Protein AF-A0A7C8IEH4-F1 (afdb_monomer)

InterPro domains:
  IPR003607 HD/PDEase domain [cd00077] (51-123)
  IPR006674 HD domain [PF01966] (52-149)

Foldseek 3Di:
DDDDDDDDDDDDDPPPPPDDADWDDDLNFIAGDDQLLVVLLVVLVVFDDLLVQLLLLQLLRQLRLLVVQADPPLFPDDDPRVLLSLLSRQLQSLLTPDVVQHDLAADSLQSSLVVSLVSCVVRNDPPPCDPVSSVSSSQLSSCLQVQVVQLPDHPSNNSSNLSNVCLVPNLVVSCVSNHVNRRRRDRVSSVSSCVSSPCVCVVVVVLVSLQVCCVRRVLNQAPGPSLVSCVVPPPPRDCVCPHPCNVCVVDPDD

Mean predicted aligned error: 5.8 Å

Solvent-accessible surface area (backbone atoms only — not comparable to full-atom values): 14244 Å² total; per-residue (Å²): 143,79,86,79,79,81,81,81,78,80,76,74,83,78,82,79,76,86,65,86,71,52,67,47,75,56,65,89,36,74,40,79,54,46,72,46,52,54,53,47,52,53,52,33,60,74,44,35,54,72,70,57,40,29,47,24,51,36,14,30,50,40,28,43,39,14,60,76,55,47,60,88,81,72,50,101,57,87,70,59,62,65,54,31,44,50,24,24,50,34,28,65,42,29,70,28,85,47,71,92,52,44,58,80,80,52,38,43,34,49,24,5,13,52,50,45,39,52,46,43,72,74,61,36,60,87,89,74,61,52,69,72,56,38,49,48,31,24,48,14,17,49,32,29,88,40,48,94,59,20,72,78,51,59,61,42,22,29,39,34,22,44,8,45,49,27,50,76,64,34,54,83,63,33,23,84,76,67,36,74,85,65,54,44,44,50,71,66,54,52,52,41,33,41,65,73,38,66,59,85,62,46,74,59,51,56,51,52,51,38,40,50,45,34,71,75,30,42,86,48,24,58,92,46,79,44,33,62,41,16,60,71,73,38,89,90,48,69,59,82,84,58,36,70,64,54,52,42,76,74,65,65,76,135

Secondary structure (DSSP, 8-state):
--PPPPP------------PPPEEEETTEEEE--HHHHHHHHHHHHHS-HHHHHHHHHHHHHHHHHHHHSPTT-SSS---HHHHHHHHHHGGGGG-S-GGG--SSS-HHHHHHHHHHHHHHHHSPTTS--HHHHHHHHHHHHTTT-HHHHTTS-HHHHHHHHHHHHHHH-HHHHHHHH-TTT----HHHHHHHHHHS--TTHHHHHHHHHHHHHHH-GGGTTTSTHHHHHHHHSTT---TTTSHHHHHHHH---

pLDDT: mean 92.75, std 14.45, range [39.0, 98.94]

Sequence (254 aa):
MKLLTPLILSALPTLALSTTLPTRILAGITVPDTPTITRALAFASANMDTHTYNHVLRSWLVGQATISHLPPNSTTGPIDLEAFAISAILHDLGWSPNPALISPDKRFEVDGANVAREFLRREGDEGAWPEARLQLVWDAIALHTSRDIALYKQPEVWLTSLGILAELVGPSVAVPLFGPDRVAVTQEEWDEISRVYPRTGLRQFFRDVMIGICTSKPATTYNNFMADYGERYVEGFSEEGKRTIDFLEKNMKE

Structure (mmCIF, N/CA/C/O backbone):
data_AF-A0A7C8IEH4-F1
#
_entry.id   AF-A0A7C8IEH4-F1
#
loop_
_atom_site.group_PDB
_atom_site.id
_atom_site.type_symbol
_atom_site.label_atom_id
_atom_site.label_alt_id
_atom_site.label_comp_id
_atom_site.label_asym_id
_atom_site.label_entity_id
_atom_site.label_seq_id
_atom_site.pdbx_PDB_ins_code
_atom_site.Cartn_x
_atom_site.Cartn_y
_atom_site.Cartn_z
_atom_site.occupancy
_atom_site.B_iso_or_equiv
_atom_site.auth_seq_id
_atom_site.auth_comp_id
_atom_site.auth_asym_id
_atom_site.auth_atom_id
_atom_site.pdbx_PDB_model_num
ATOM 1 N N . MET A 1 1 ? 6.967 54.781 9.683 1.00 45.31 1 MET A N 1
ATOM 2 C CA . MET A 1 1 ? 5.757 54.264 10.354 1.00 45.31 1 MET A CA 1
ATOM 3 C C . MET A 1 1 ? 4.734 53.868 9.291 1.00 45.31 1 MET A C 1
ATOM 5 O O . MET A 1 1 ? 4.020 54.721 8.788 1.00 45.31 1 MET A O 1
ATOM 9 N N . LYS A 1 2 ? 4.735 52.597 8.877 1.00 39.00 2 LYS A N 1
ATOM 10 C CA . LYS A 1 2 ? 3.651 51.949 8.123 1.00 39.00 2 LYS A CA 1
ATOM 11 C C . LYS A 1 2 ? 3.552 50.535 8.690 1.00 39.00 2 LYS A C 1
ATOM 13 O O . LYS A 1 2 ? 4.444 49.727 8.466 1.00 39.00 2 LYS A O 1
ATOM 18 N N . LEU A 1 3 ? 2.550 50.315 9.536 1.00 39.62 3 LEU A N 1
ATOM 19 C CA . LEU A 1 3 ? 2.235 49.010 10.105 1.00 39.62 3 LEU A CA 1
ATOM 20 C C . LEU A 1 3 ? 1.605 48.152 9.002 1.00 39.62 3 LEU A C 1
ATOM 22 O O . LEU A 1 3 ? 0.623 48.566 8.391 1.00 39.62 3 LEU A O 1
ATOM 26 N N . LEU A 1 4 ? 2.196 46.989 8.735 1.00 42.62 4 LEU A N 1
ATOM 27 C CA . LEU A 1 4 ? 1.588 45.925 7.941 1.00 42.62 4 LEU A CA 1
ATOM 28 C C . LEU A 1 4 ? 0.603 45.174 8.841 1.00 42.62 4 LEU A C 1
ATOM 30 O O . LEU A 1 4 ? 0.989 44.607 9.861 1.00 42.62 4 LEU A O 1
ATOM 34 N N . THR A 1 5 ? -0.671 45.211 8.475 1.00 42.16 5 THR A N 1
ATOM 35 C CA . THR A 1 5 ? -1.750 44.428 9.082 1.00 42.16 5 THR A CA 1
ATOM 36 C C . THR A 1 5 ? -1.539 42.944 8.755 1.00 42.16 5 THR A C 1
ATOM 38 O O . THR A 1 5 ? -1.319 42.630 7.583 1.00 42.16 5 THR A O 1
ATOM 41 N N . PRO A 1 6 ? -1.603 42.011 9.722 1.00 42.81 6 PRO A N 1
ATOM 42 C CA . PRO A 1 6 ? -1.495 40.595 9.406 1.00 42.81 6 PRO A CA 1
ATOM 43 C C . PRO A 1 6 ? -2.798 40.110 8.759 1.00 42.81 6 PRO A C 1
ATOM 45 O O . PRO A 1 6 ? -3.896 40.410 9.232 1.00 42.81 6 PRO A O 1
ATOM 48 N N . LEU A 1 7 ? -2.662 39.365 7.661 1.00 42.81 7 LEU A N 1
ATOM 49 C CA . LEU A 1 7 ? -3.749 38.610 7.044 1.00 42.81 7 LEU A CA 1
ATOM 50 C C . LEU A 1 7 ? -4.276 37.594 8.069 1.00 42.81 7 LEU A C 1
ATOM 52 O O . LEU A 1 7 ? -3.525 36.746 8.549 1.00 42.81 7 LEU A O 1
ATOM 56 N N . ILE A 1 8 ? -5.565 37.670 8.392 1.00 43.03 8 ILE A N 1
ATOM 57 C CA . ILE A 1 8 ? -6.255 36.629 9.155 1.00 43.03 8 ILE A CA 1
ATOM 58 C C . ILE A 1 8 ? -6.405 35.427 8.220 1.00 43.03 8 ILE A C 1
ATOM 60 O O . ILE A 1 8 ? -7.183 35.464 7.268 1.00 43.03 8 ILE A O 1
ATOM 64 N N . LEU A 1 9 ? -5.631 34.373 8.474 1.00 43.06 9 LEU A N 1
ATOM 65 C CA . LEU A 1 9 ? -5.815 33.075 7.839 1.00 43.06 9 LEU A CA 1
ATOM 66 C C . LEU A 1 9 ? -7.126 32.487 8.381 1.00 43.06 9 LEU A C 1
ATOM 68 O O . LEU A 1 9 ? -7.210 32.120 9.553 1.00 43.06 9 LEU A O 1
ATOM 72 N N . SER A 1 10 ? -8.176 32.455 7.560 1.00 41.09 10 SER A N 1
ATOM 73 C CA . SER A 1 10 ? -9.433 31.798 7.917 1.00 41.09 10 SER A CA 1
ATOM 74 C C . SER A 1 10 ? -9.177 30.298 8.064 1.00 41.09 10 SER A C 1
ATOM 76 O O . SER A 1 10 ? -8.908 29.613 7.076 1.00 41.09 10 SER A O 1
ATOM 78 N N . ALA A 1 11 ? -9.241 29.792 9.294 1.00 45.22 11 ALA A N 1
ATOM 79 C CA . ALA A 1 11 ? -9.244 28.362 9.560 1.00 45.22 11 ALA A CA 1
ATOM 80 C C . ALA A 1 11 ? -10.463 27.726 8.870 1.00 45.22 11 ALA A C 1
ATOM 82 O O . ALA A 1 11 ? -11.600 28.149 9.087 1.00 45.22 11 ALA A O 1
ATOM 83 N N . LEU A 1 12 ? -10.217 26.730 8.016 1.00 42.44 12 LEU A N 1
ATOM 84 C CA . LEU A 1 12 ? -11.267 25.858 7.495 1.00 42.44 12 LEU A CA 1
ATOM 85 C C . LEU A 1 12 ? -11.920 25.118 8.674 1.00 42.44 12 LEU A C 1
ATOM 87 O O . LEU A 1 12 ? -11.205 24.704 9.590 1.00 42.44 12 LEU A O 1
ATOM 91 N N . PRO A 1 13 ? -13.250 24.936 8.683 1.00 40.44 13 PRO A N 1
ATOM 92 C CA . PRO A 1 13 ? -13.904 24.189 9.741 1.00 40.44 13 PRO A CA 1
ATOM 93 C C . PRO A 1 13 ? -13.502 22.716 9.636 1.00 40.44 13 PRO A C 1
ATOM 95 O O . PRO A 1 13 ? -13.884 22.013 8.702 1.00 40.44 13 PRO A O 1
ATOM 98 N N . THR A 1 14 ? -12.733 22.245 10.614 1.00 44.62 14 THR A N 1
ATOM 99 C CA . THR A 1 14 ? -12.535 20.821 10.874 1.00 44.62 14 THR A CA 1
ATOM 100 C C . THR A 1 14 ? -13.897 20.244 11.253 1.00 44.62 14 THR A C 1
ATOM 102 O O . THR A 1 14 ? -14.368 20.449 12.373 1.00 44.62 14 THR A O 1
ATOM 105 N N . LEU A 1 15 ? -14.572 19.560 10.325 1.00 41.69 15 LEU A N 1
ATOM 106 C CA . LEU A 1 15 ? -15.733 18.745 10.675 1.00 41.69 15 LEU A CA 1
ATOM 107 C C . LEU A 1 15 ? -15.230 17.554 11.499 1.00 41.69 15 LEU A C 1
ATOM 109 O O . LEU A 1 15 ? -14.892 16.499 10.972 1.00 41.69 15 LEU A O 1
ATOM 113 N N . ALA A 1 16 ? -15.156 17.736 12.813 1.00 43.47 16 ALA A N 1
ATOM 114 C CA . ALA A 1 16 ? -15.045 16.637 13.753 1.00 43.47 16 ALA A CA 1
ATOM 115 C C . ALA A 1 16 ? -16.418 15.956 13.855 1.00 43.47 16 ALA A C 1
ATOM 117 O O . ALA A 1 16 ? -17.196 16.227 14.767 1.00 43.47 16 ALA A O 1
ATOM 118 N N . LEU A 1 17 ? -16.735 15.073 12.908 1.00 42.34 17 LEU A N 1
ATOM 119 C CA . LEU A 1 17 ? -17.774 14.069 13.124 1.00 42.34 17 LEU A CA 1
ATOM 120 C C . LEU A 1 17 ? -17.145 12.930 13.927 1.00 42.34 17 LEU A C 1
ATOM 122 O O . LEU A 1 17 ? -16.671 11.937 13.388 1.00 42.34 17 LEU A O 1
ATOM 126 N N . SER A 1 18 ? -17.116 13.115 15.248 1.00 43.62 18 SER A N 1
ATOM 127 C CA . SER A 1 18 ? -16.878 12.031 16.199 1.00 43.62 18 SER A CA 1
ATOM 128 C C . SER A 1 18 ? -18.129 11.153 16.251 1.00 43.62 18 SER A C 1
ATOM 130 O O . SER A 1 18 ? -18.958 11.256 17.153 1.00 43.62 18 SER A O 1
ATOM 132 N N . THR A 1 19 ? -18.304 10.323 15.228 1.00 55.53 19 THR A N 1
ATOM 133 C CA . THR A 1 19 ? -19.144 9.131 15.307 1.00 55.53 19 THR A CA 1
ATOM 134 C C . THR A 1 19 ? -18.197 7.953 15.433 1.00 55.53 19 THR A C 1
ATOM 136 O O . THR A 1 19 ? -17.439 7.668 14.507 1.00 55.53 19 THR A O 1
ATOM 139 N N . THR A 1 20 ? -18.197 7.290 16.587 1.00 80.81 20 THR A N 1
ATOM 140 C CA . THR A 1 20 ? -17.474 6.028 16.762 1.00 80.81 20 THR A CA 1
ATOM 141 C C . THR A 1 20 ? -17.966 5.043 15.707 1.00 80.81 20 THR A C 1
ATOM 143 O O . THR A 1 20 ? -19.152 4.706 15.697 1.00 80.81 20 THR A O 1
ATOM 146 N N . LEU A 1 21 ? -17.080 4.626 14.800 1.00 90.19 21 LEU A N 1
ATOM 147 C CA . LEU A 1 21 ? -17.418 3.644 13.775 1.00 90.19 21 LEU A CA 1
ATOM 148 C C . LEU A 1 21 ? -17.821 2.319 14.447 1.00 90.19 21 LEU A C 1
ATOM 150 O O . LEU A 1 21 ? -17.237 1.971 15.479 1.00 90.19 21 LEU A O 1
ATOM 154 N N . PRO A 1 22 ? -18.786 1.568 13.887 1.00 95.50 22 PRO A N 1
ATOM 155 C CA . PRO A 1 22 ? -18.997 0.180 14.289 1.00 95.50 22 PRO A CA 1
ATOM 156 C C . PRO A 1 22 ? -17.690 -0.604 14.142 1.00 95.50 22 PRO A C 1
ATOM 158 O O . PRO A 1 22 ? -16.867 -0.291 13.279 1.00 95.50 22 PRO A O 1
ATOM 161 N N . THR A 1 23 ? -17.490 -1.615 14.984 1.00 97.50 23 THR A N 1
ATOM 162 C CA . THR A 1 23 ? -16.274 -2.431 14.977 1.00 97.50 23 THR A CA 1
ATOM 163 C C . THR A 1 23 ? -16.586 -3.918 15.020 1.00 97.50 23 THR A C 1
ATOM 165 O O . THR A 1 23 ? -17.652 -4.346 15.463 1.00 97.50 23 THR A O 1
ATOM 168 N N . ARG A 1 24 ? -15.609 -4.715 14.587 1.00 97.62 24 ARG A N 1
ATOM 169 C CA . ARG A 1 24 ? -15.587 -6.175 14.729 1.00 97.62 24 ARG A CA 1
ATOM 170 C C . ARG A 1 24 ? -14.177 -6.654 15.051 1.00 97.62 24 ARG A C 1
ATOM 172 O O . ARG A 1 24 ? -13.225 -5.884 14.958 1.00 97.62 24 ARG A O 1
ATOM 179 N N . ILE A 1 25 ? -14.032 -7.935 15.381 1.00 98.19 25 ILE A N 1
ATOM 180 C CA . ILE A 1 25 ? -12.727 -8.553 15.643 1.00 98.19 25 ILE A CA 1
ATOM 181 C C . ILE A 1 25 ? -12.323 -9.435 14.459 1.00 98.19 25 ILE A C 1
ATOM 183 O O . ILE A 1 25 ? -13.076 -10.328 14.071 1.00 98.19 25 ILE A O 1
ATOM 187 N N . LEU A 1 26 ? -11.124 -9.216 13.916 1.00 97.81 26 LEU A N 1
ATOM 188 C CA . LEU A 1 26 ? -10.487 -10.057 12.899 1.00 97.81 26 LEU A CA 1
ATOM 189 C C . LEU A 1 26 ? -9.078 -10.432 13.362 1.00 97.81 26 LEU A C 1
ATOM 191 O O . LEU A 1 26 ? -8.286 -9.549 13.669 1.00 97.81 26 LEU A O 1
ATOM 195 N N . ALA A 1 27 ? -8.764 -11.731 13.408 1.00 97.25 27 ALA A N 1
ATOM 196 C CA . ALA A 1 27 ? -7.464 -12.238 13.876 1.00 97.25 27 ALA 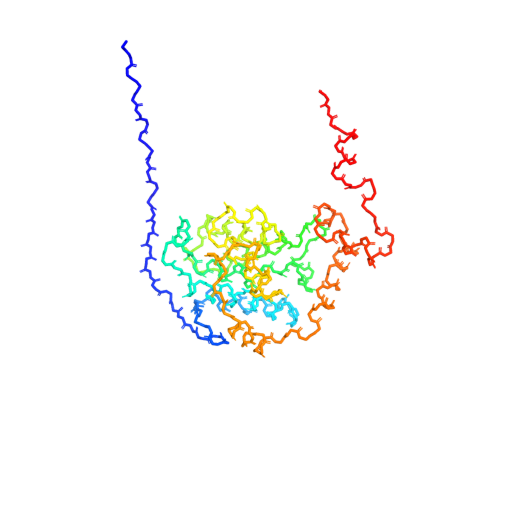A CA 1
ATOM 197 C C . ALA A 1 27 ? -7.003 -11.617 15.216 1.00 97.25 27 ALA A C 1
ATOM 199 O O . ALA A 1 27 ? -5.850 -11.236 15.374 1.00 97.25 27 ALA A O 1
ATOM 200 N N . GLY A 1 28 ? -7.936 -11.444 16.160 1.00 97.12 28 GLY A N 1
ATOM 201 C CA . GLY A 1 28 ? -7.665 -10.828 17.465 1.00 97.12 28 GLY A CA 1
ATOM 202 C C . GLY A 1 28 ? -7.610 -9.294 17.474 1.00 97.12 28 GLY A C 1
ATOM 203 O O . GLY A 1 28 ? -7.607 -8.710 18.552 1.00 97.12 28 GLY A O 1
ATOM 204 N N . ILE A 1 29 ? -7.647 -8.630 16.316 1.00 98.44 29 ILE A N 1
ATOM 205 C CA . ILE A 1 29 ? -7.573 -7.168 16.199 1.00 98.44 29 ILE A CA 1
ATOM 206 C C . ILE A 1 29 ? -8.974 -6.568 16.083 1.00 98.44 29 ILE A C 1
ATOM 208 O O . ILE A 1 29 ? -9.790 -7.027 15.281 1.00 98.44 29 ILE A O 1
ATOM 212 N N . THR A 1 30 ? -9.258 -5.519 16.860 1.00 98.00 30 THR A N 1
ATOM 213 C CA . THR A 1 30 ? -10.493 -4.732 16.709 1.00 98.00 30 THR A CA 1
ATOM 214 C C . THR A 1 30 ? -10.344 -3.780 15.526 1.00 98.00 30 THR A C 1
ATOM 216 O O . THR A 1 30 ? -9.464 -2.923 15.526 1.00 98.00 30 THR A O 1
ATOM 219 N N . VAL A 1 31 ? -11.209 -3.919 14.525 1.00 98.06 31 VAL A N 1
ATOM 220 C CA . VAL A 1 31 ? -11.164 -3.153 13.273 1.00 98.06 31 VAL A CA 1
ATOM 221 C C . VAL A 1 31 ? -12.491 -2.424 13.022 1.00 98.06 31 VAL A C 1
ATOM 223 O O . VAL A 1 31 ? -13.529 -2.908 13.483 1.00 98.06 31 VAL A O 1
ATOM 226 N N . PRO A 1 32 ? -12.505 -1.305 12.271 1.00 97.38 32 PRO A N 1
ATOM 227 C CA . PRO A 1 32 ? -13.749 -0.688 11.815 1.00 97.38 32 PRO A CA 1
ATOM 228 C C . PRO A 1 32 ? -14.555 -1.630 10.903 1.00 97.38 32 PRO A C 1
ATOM 230 O O . PRO A 1 32 ? -13.988 -2.339 10.070 1.00 97.38 32 PRO A O 1
ATOM 233 N N . ASP A 1 33 ? -15.878 -1.623 11.052 1.00 97.06 33 ASP A N 1
ATOM 234 C CA . ASP A 1 33 ? -16.827 -2.513 10.367 1.00 97.06 33 ASP A CA 1
ATOM 235 C C . ASP A 1 33 ? -17.938 -1.721 9.672 1.00 97.06 33 ASP A C 1
ATOM 237 O O . ASP A 1 33 ? -19.124 -1.822 9.990 1.00 97.06 33 ASP A O 1
ATOM 241 N N . THR A 1 34 ? -17.545 -0.854 8.743 1.00 97.25 34 THR A N 1
ATOM 242 C CA . THR A 1 34 ? -18.500 -0.054 7.974 1.00 97.25 34 THR A CA 1
ATOM 243 C C . THR A 1 34 ? -19.021 -0.825 6.754 1.00 97.25 34 THR A C 1
ATOM 245 O O . THR A 1 34 ? -18.360 -1.750 6.255 1.00 97.25 34 THR A O 1
ATOM 248 N N . PRO A 1 35 ? -20.187 -0.438 6.201 1.00 97.56 35 PRO A N 1
ATOM 249 C CA . PRO A 1 35 ? -20.667 -0.989 4.936 1.00 97.56 35 PRO A CA 1
ATOM 250 C C . PRO A 1 35 ? -19.656 -0.822 3.791 1.00 97.56 35 PRO A C 1
ATOM 252 O O . PRO A 1 35 ? -19.459 -1.759 3.015 1.00 97.56 35 PRO A O 1
ATOM 255 N N . THR A 1 36 ? -18.970 0.326 3.714 1.00 98.31 36 THR A N 1
ATOM 256 C CA . THR A 1 36 ? -17.937 0.577 2.696 1.00 98.31 36 THR A CA 1
ATOM 257 C C . THR A 1 36 ? -16.749 -0.389 2.841 1.00 98.31 36 THR A C 1
ATOM 259 O O . THR A 1 36 ? -16.319 -0.969 1.843 1.00 98.31 36 THR A O 1
ATOM 262 N N . ILE A 1 37 ? -16.269 -0.662 4.064 1.00 98.62 37 ILE A N 1
ATOM 263 C CA . ILE A 1 37 ? -15.207 -1.662 4.312 1.00 98.62 37 ILE A CA 1
ATOM 264 C C . ILE A 1 37 ? -15.664 -3.068 3.917 1.00 98.62 37 ILE A C 1
ATOM 266 O O . ILE A 1 37 ? -14.913 -3.815 3.288 1.00 98.62 37 ILE A O 1
ATOM 270 N N . THR A 1 38 ? -16.909 -3.431 4.230 1.00 98.38 38 THR A N 1
ATOM 271 C CA . THR A 1 38 ? -17.472 -4.729 3.831 1.00 98.38 38 THR A CA 1
ATOM 272 C C . THR A 1 38 ? -17.488 -4.889 2.308 1.00 98.38 38 THR A C 1
ATOM 274 O O . THR A 1 38 ? -17.062 -5.927 1.795 1.00 98.38 38 THR A O 1
ATOM 277 N N . ARG A 1 39 ? -17.909 -3.853 1.569 1.00 98.69 39 ARG A N 1
ATOM 278 C CA . ARG A 1 39 ? -17.870 -3.855 0.098 1.00 98.69 39 ARG A CA 1
ATOM 279 C C . ARG A 1 39 ? -16.439 -3.912 -0.440 1.00 98.69 39 ARG A C 1
ATOM 281 O O . ARG A 1 39 ? -16.198 -4.628 -1.407 1.00 98.69 39 ARG A O 1
ATOM 288 N N . ALA A 1 40 ? -15.487 -3.229 0.196 1.00 98.81 40 ALA A N 1
ATOM 289 C CA . ALA A 1 40 ? -14.085 -3.245 -0.219 1.00 98.81 40 ALA A CA 1
ATOM 290 C C . ALA A 1 40 ? -13.446 -4.628 -0.057 1.00 98.81 40 ALA A C 1
ATOM 292 O O . ALA A 1 40 ? -12.750 -5.087 -0.957 1.00 98.81 40 ALA A O 1
ATOM 293 N N . LEU A 1 41 ? -13.734 -5.334 1.039 1.00 98.81 41 LEU A N 1
ATOM 294 C CA . LEU A 1 41 ? -13.266 -6.709 1.241 1.00 98.81 41 LEU A CA 1
ATOM 295 C C . LEU A 1 41 ? -13.847 -7.672 0.206 1.00 98.81 41 LEU A C 1
ATOM 297 O O . LEU A 1 41 ? -13.116 -8.493 -0.344 1.00 98.81 41 LEU A O 1
ATOM 301 N N . ALA A 1 42 ? -15.141 -7.546 -0.102 1.00 98.69 42 ALA A N 1
ATOM 302 C CA . ALA A 1 42 ? -15.767 -8.334 -1.159 1.00 98.69 42 ALA A CA 1
ATOM 303 C C . ALA A 1 42 ? -15.142 -8.029 -2.532 1.00 98.69 42 ALA A C 1
ATOM 305 O O . ALA A 1 42 ? -14.848 -8.946 -3.299 1.00 98.69 42 ALA A O 1
ATOM 306 N N . PHE A 1 43 ? -14.885 -6.751 -2.825 1.00 98.75 43 PHE A N 1
ATOM 307 C CA . PHE A 1 43 ? -14.253 -6.323 -4.069 1.00 98.75 43 PHE A CA 1
ATOM 308 C C . PHE A 1 43 ? -12.811 -6.833 -4.196 1.00 98.75 43 PHE A C 1
ATOM 310 O O . PHE A 1 43 ? -12.450 -7.362 -5.248 1.00 98.75 43 PHE A O 1
ATOM 317 N N . ALA A 1 44 ? -12.016 -6.742 -3.127 1.00 98.62 44 ALA A N 1
ATOM 318 C CA . ALA A 1 44 ? -10.663 -7.286 -3.064 1.00 98.62 44 ALA A CA 1
ATOM 319 C C . ALA A 1 44 ? -10.674 -8.807 -3.269 1.00 98.62 44 ALA A C 1
ATOM 321 O O . ALA A 1 44 ? -9.999 -9.306 -4.163 1.00 98.62 44 ALA A O 1
ATOM 322 N N . SER A 1 45 ? -11.517 -9.540 -2.534 1.00 98.25 45 SER A N 1
ATOM 323 C CA . SER A 1 45 ? -11.630 -10.999 -2.667 1.00 98.25 45 SER A CA 1
ATOM 324 C C . SER A 1 45 ? -12.053 -11.448 -4.069 1.00 98.25 45 SER A C 1
ATOM 326 O O . SER A 1 45 ? -11.699 -12.551 -4.475 1.00 98.25 45 SER A O 1
ATOM 328 N N . ALA A 1 46 ? -12.824 -10.638 -4.797 1.00 98.38 46 ALA A N 1
ATOM 329 C CA . ALA A 1 46 ? -13.264 -10.957 -6.154 1.00 98.38 46 ALA A CA 1
ATOM 330 C C . ALA A 1 46 ? -12.208 -10.650 -7.230 1.00 98.38 46 ALA A C 1
ATOM 332 O O . ALA A 1 46 ? -12.298 -11.180 -8.336 1.00 98.38 46 ALA A O 1
ATOM 333 N N . ASN A 1 47 ? -11.232 -9.785 -6.933 1.00 98.50 47 ASN A N 1
ATOM 334 C CA . ASN A 1 47 ? -10.267 -9.274 -7.911 1.00 98.50 47 ASN A CA 1
ATOM 335 C C . ASN A 1 47 ? -8.806 -9.562 -7.546 1.00 98.50 47 ASN A C 1
ATOM 337 O O . ASN A 1 47 ? -7.911 -9.088 -8.239 1.00 98.50 47 ASN A O 1
ATOM 341 N N . MET A 1 48 ? -8.542 -10.320 -6.489 1.00 98.12 48 MET A N 1
ATOM 342 C CA . MET A 1 48 ? -7.201 -10.699 -6.052 1.00 98.12 48 MET A CA 1
ATOM 343 C C . MET A 1 48 ? -7.098 -12.218 -5.957 1.00 98.12 48 MET A C 1
ATOM 345 O O . MET A 1 48 ? -8.061 -12.897 -5.599 1.00 98.12 48 MET A O 1
ATOM 349 N N . ASP A 1 49 ? -5.919 -12.761 -6.248 1.00 97.38 49 ASP A N 1
ATOM 350 C CA . ASP A 1 49 ? -5.600 -14.129 -5.856 1.00 97.38 49 ASP A CA 1
ATOM 351 C C . 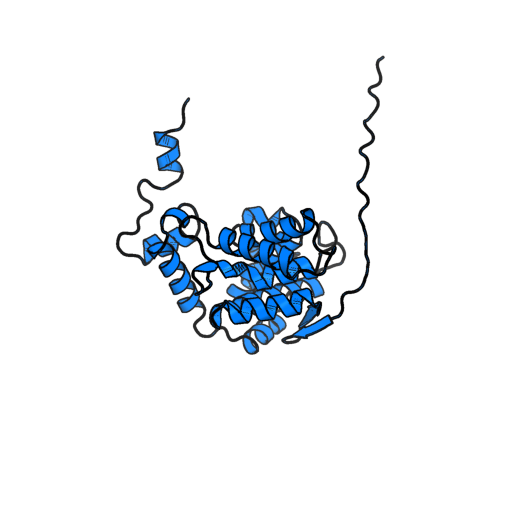ASP A 1 49 ? -5.474 -14.242 -4.322 1.00 97.38 49 ASP A C 1
ATOM 353 O O . ASP A 1 49 ? -5.413 -13.248 -3.593 1.00 97.38 49 ASP A O 1
ATOM 357 N N . THR A 1 50 ? -5.423 -15.473 -3.811 1.00 97.62 50 THR A N 1
ATOM 358 C CA . THR A 1 50 ? -5.366 -15.732 -2.367 1.00 97.62 50 THR A CA 1
ATOM 359 C C . THR A 1 50 ? -4.124 -15.150 -1.688 1.00 97.62 50 THR A C 1
ATOM 361 O O . THR A 1 50 ? -4.222 -14.711 -0.541 1.00 97.62 50 THR A O 1
ATOM 364 N N . HIS A 1 51 ? -2.961 -15.128 -2.348 1.00 98.12 51 HIS A N 1
ATOM 365 C CA . HIS A 1 51 ? -1.742 -14.568 -1.764 1.00 98.12 51 HIS A CA 1
ATOM 366 C C . HIS A 1 51 ? -1.842 -13.051 -1.648 1.00 98.12 51 HIS A C 1
ATOM 368 O O . HIS A 1 51 ? -1.554 -12.528 -0.569 1.00 98.12 51 HIS A O 1
ATOM 374 N N . THR A 1 52 ? -2.315 -12.369 -2.695 1.00 98.50 52 THR A N 1
ATOM 375 C CA . THR A 1 52 ? -2.571 -10.920 -2.664 1.00 98.50 52 THR A CA 1
ATOM 376 C C . THR A 1 52 ? -3.647 -10.569 -1.637 1.00 98.50 52 THR A C 1
ATOM 378 O O . THR A 1 52 ? -3.449 -9.674 -0.820 1.00 98.50 52 THR A O 1
ATOM 381 N N . TYR A 1 53 ? -4.758 -11.311 -1.592 1.00 98.69 53 TYR A N 1
ATOM 382 C CA . TYR A 1 53 ? -5.819 -11.055 -0.616 1.00 98.69 53 TYR A CA 1
ATOM 383 C C . TYR A 1 53 ? -5.325 -11.238 0.828 1.00 98.69 53 TYR A C 1
ATOM 385 O O . TYR A 1 53 ? -5.523 -10.372 1.676 1.00 98.69 53 TYR A O 1
ATOM 393 N N . ASN A 1 54 ? -4.605 -12.325 1.121 1.00 98.75 54 ASN A N 1
ATOM 394 C CA . ASN A 1 54 ? -4.014 -12.507 2.448 1.00 98.75 54 ASN A CA 1
ATOM 395 C C . ASN A 1 54 ? -3.024 -11.383 2.777 1.00 98.75 54 ASN A C 1
ATOM 397 O O . ASN A 1 54 ? -2.998 -10.915 3.910 1.00 98.75 54 ASN A O 1
ATOM 401 N N . HIS A 1 55 ? -2.220 -10.948 1.805 1.00 98.69 55 HIS A N 1
ATOM 402 C CA . HIS A 1 55 ? -1.286 -9.833 1.950 1.00 98.69 55 HIS A CA 1
ATOM 403 C C . HIS A 1 55 ? -1.984 -8.534 2.359 1.00 98.69 55 HIS A C 1
ATOM 405 O O . HIS A 1 55 ? -1.678 -8.007 3.427 1.00 98.69 55 HIS A O 1
ATOM 411 N N . VAL A 1 56 ? -2.987 -8.074 1.607 1.00 98.81 56 VAL A N 1
ATOM 412 C CA . VAL A 1 56 ? -3.687 -6.818 1.931 1.00 98.81 56 VAL A CA 1
ATOM 413 C C . VAL A 1 56 ? -4.426 -6.879 3.275 1.00 98.81 56 VAL A C 1
ATOM 415 O O . VAL A 1 56 ? -4.458 -5.889 4.010 1.00 98.81 56 VAL A O 1
ATOM 418 N N . LEU A 1 57 ? -4.952 -8.051 3.655 1.00 98.81 57 LEU A N 1
ATOM 419 C CA . LEU A 1 57 ? -5.579 -8.264 4.964 1.00 98.81 57 LEU A CA 1
ATOM 420 C C . LEU A 1 57 ? -4.557 -8.173 6.102 1.00 98.81 57 LEU A C 1
ATOM 422 O O . LEU A 1 57 ? -4.821 -7.501 7.099 1.00 98.81 57 LEU A O 1
ATOM 426 N N . ARG A 1 58 ? -3.375 -8.786 5.959 1.00 98.88 58 ARG A N 1
ATOM 427 C CA . ARG A 1 58 ? -2.304 -8.634 6.955 1.00 98.88 58 ARG A CA 1
ATOM 428 C C . ARG A 1 58 ? -1.826 -7.187 7.046 1.00 98.88 58 ARG A C 1
ATOM 430 O O . ARG A 1 58 ? -1.661 -6.703 8.161 1.00 98.88 58 ARG A O 1
ATOM 437 N N . SER A 1 59 ? -1.682 -6.484 5.921 1.00 98.88 59 SER A N 1
ATOM 438 C CA . SER A 1 59 ? -1.282 -5.069 5.888 1.00 98.88 59 SER A CA 1
ATOM 439 C C . SER A 1 59 ? -2.247 -4.188 6.678 1.00 98.88 59 SER A C 1
ATOM 441 O O . SER A 1 59 ? -1.824 -3.385 7.513 1.00 98.88 59 SER A O 1
ATOM 443 N N . TRP A 1 60 ? -3.554 -4.374 6.461 1.00 98.88 60 TRP A N 1
ATOM 444 C CA . TRP A 1 60 ? -4.586 -3.657 7.206 1.00 98.88 60 TRP A CA 1
ATOM 445 C C . TRP A 1 60 ? -4.544 -3.986 8.699 1.00 98.88 60 TRP A C 1
ATOM 447 O O . TRP A 1 60 ? -4.524 -3.074 9.523 1.00 98.88 60 TRP A O 1
ATOM 457 N N . LEU A 1 61 ? -4.490 -5.271 9.059 1.00 98.88 61 LEU A N 1
ATOM 458 C CA . LEU A 1 61 ? -4.541 -5.708 10.456 1.00 98.88 61 LEU A CA 1
ATOM 459 C C . LEU A 1 61 ? -3.301 -5.292 11.248 1.00 98.88 61 LEU A C 1
ATOM 461 O O . LEU A 1 61 ? -3.435 -4.853 12.385 1.00 98.88 61 LEU A O 1
ATOM 465 N N . VAL A 1 62 ? -2.112 -5.364 10.648 1.00 98.88 62 VAL A N 1
ATOM 466 C CA . VAL A 1 62 ? -0.859 -4.918 11.275 1.00 98.88 62 VAL A CA 1
ATOM 467 C C . VAL A 1 62 ? -0.870 -3.408 11.517 1.00 98.88 62 VAL A C 1
ATOM 469 O O . VAL A 1 62 ? -0.488 -2.945 12.596 1.00 98.88 62 VAL A O 1
ATOM 472 N N . GLY A 1 63 ? -1.345 -2.623 10.545 1.00 98.50 63 GLY A N 1
ATOM 473 C CA . GLY A 1 63 ? -1.497 -1.184 10.741 1.00 98.50 63 GLY A CA 1
ATOM 474 C C . GLY A 1 63 ? -2.593 -0.849 11.760 1.00 98.50 63 GLY A C 1
ATOM 475 O O . GLY A 1 63 ? -2.383 0.011 12.607 1.00 98.50 63 GLY A O 1
ATOM 476 N N . GLN A 1 64 ? -3.716 -1.571 11.773 1.00 98.38 64 GLN A N 1
ATOM 477 C CA . GLN A 1 64 ? -4.778 -1.363 12.761 1.00 98.38 64 GLN A CA 1
ATOM 478 C C . GLN A 1 64 ? -4.334 -1.725 14.186 1.00 98.38 64 GLN A C 1
ATOM 480 O O . GLN A 1 64 ? -4.627 -0.969 15.110 1.00 98.38 64 GLN A O 1
ATOM 485 N N . ALA A 1 65 ? -3.589 -2.820 14.362 1.00 98.50 65 ALA A N 1
ATOM 486 C CA . ALA A 1 65 ? -2.976 -3.187 15.639 1.00 98.50 65 ALA A CA 1
ATOM 487 C C . ALA A 1 65 ? -2.015 -2.092 16.120 1.00 98.50 65 ALA A C 1
ATOM 489 O O . ALA A 1 65 ? -2.080 -1.661 17.266 1.00 98.50 65 ALA A O 1
ATOM 490 N N . THR A 1 66 ? -1.194 -1.556 15.210 1.00 98.12 66 THR A N 1
ATOM 491 C CA . THR A 1 66 ? -0.340 -0.399 15.505 1.00 98.12 66 THR A CA 1
ATOM 492 C C . 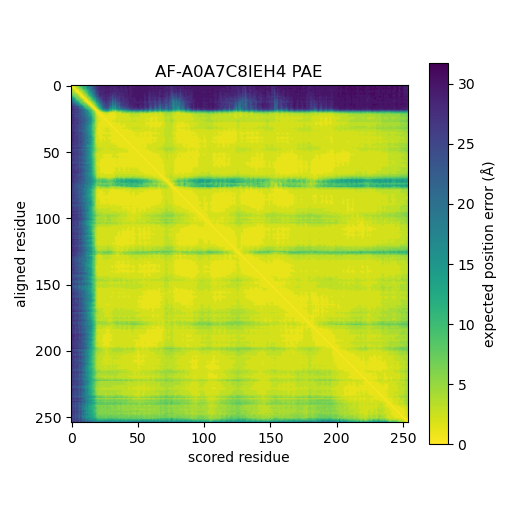THR A 1 66 ? -1.167 0.785 16.008 1.00 98.12 66 THR A C 1
ATOM 494 O O . THR A 1 66 ? -0.873 1.311 17.076 1.00 98.12 66 THR A O 1
ATOM 497 N N . ILE A 1 67 ? -2.237 1.169 15.305 1.00 96.88 67 ILE A N 1
ATOM 498 C CA . ILE A 1 67 ? -3.112 2.282 15.711 1.00 96.88 67 ILE A CA 1
ATOM 499 C C . ILE A 1 67 ? -3.683 2.077 17.121 1.00 96.88 67 ILE A C 1
ATOM 501 O O . ILE A 1 67 ? -3.743 3.032 17.891 1.00 96.88 67 ILE A O 1
ATOM 505 N N . SER A 1 68 ? -4.079 0.851 17.473 1.00 95.19 68 SER A N 1
ATOM 506 C CA . SER A 1 68 ? -4.641 0.525 18.790 1.00 95.19 68 SER A CA 1
ATOM 507 C C . SER A 1 68 ? -3.659 0.709 19.951 1.00 95.19 68 SER A C 1
ATOM 509 O O . SER A 1 68 ? -4.105 0.940 21.075 1.00 95.19 68 SER A O 1
ATOM 511 N N . HIS A 1 69 ? -2.353 0.648 19.683 1.00 95.06 69 HIS A N 1
ATOM 512 C 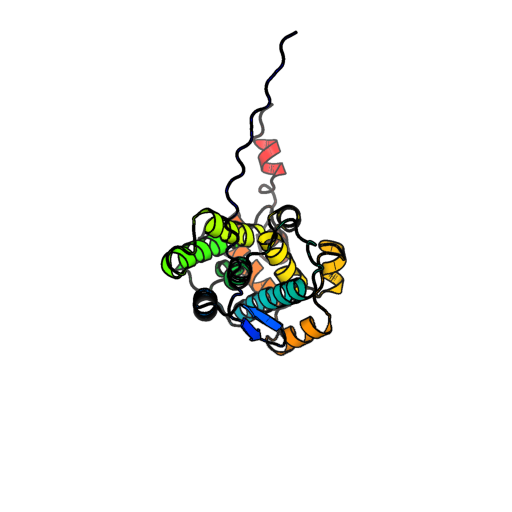CA . HIS A 1 69 ? -1.294 0.788 20.690 1.00 95.06 69 HIS A CA 1
ATOM 513 C C . HIS A 1 69 ? -0.563 2.130 20.631 1.00 95.06 69 HIS A C 1
ATOM 515 O O . HIS A 1 69 ? 0.240 2.434 21.515 1.00 95.06 69 HIS A O 1
ATOM 521 N N . LEU A 1 70 ? -0.823 2.947 19.607 1.00 92.12 70 LEU A N 1
ATOM 522 C CA . LEU A 1 70 ? -0.210 4.261 19.486 1.00 92.12 70 LEU A CA 1
ATOM 523 C C . LEU A 1 70 ? -0.615 5.165 20.664 1.00 92.12 70 LEU A C 1
ATOM 525 O O . LEU A 1 70 ? -1.799 5.252 21.006 1.00 92.12 70 LEU A O 1
ATOM 529 N N . PRO A 1 71 ? 0.333 5.914 21.256 1.00 87.06 71 PRO A N 1
ATOM 530 C CA . PRO A 1 71 ? -0.001 6.914 22.256 1.00 87.06 71 PRO A CA 1
ATOM 531 C C . PRO A 1 71 ? -0.984 7.955 21.696 1.00 87.06 71 PRO A C 1
ATOM 533 O O . PRO A 1 71 ? -0.897 8.308 20.510 1.00 87.06 71 PRO A O 1
ATOM 536 N N . PRO A 1 72 ? -1.878 8.517 22.533 1.00 81.19 72 PRO A N 1
ATOM 537 C CA . PRO A 1 72 ? -2.710 9.642 22.127 1.00 81.19 72 PRO A CA 1
ATOM 538 C C . PRO A 1 72 ? -1.852 10.786 21.570 1.00 81.19 72 PRO A C 1
ATOM 540 O O . PRO A 1 72 ? -0.827 11.134 22.156 1.00 81.19 72 PRO A O 1
ATOM 543 N N . ASN A 1 73 ? -2.284 11.396 20.464 1.00 81.00 73 ASN A N 1
ATOM 544 C CA . ASN A 1 73 ? -1.579 12.496 19.783 1.00 81.00 73 ASN A CA 1
ATOM 545 C C . ASN A 1 73 ? -0.174 12.147 19.242 1.00 81.00 73 ASN A C 1
ATOM 547 O O . ASN A 1 73 ? 0.623 13.049 18.992 1.00 81.00 73 ASN A O 1
ATOM 551 N N . SER A 1 74 ? 0.141 10.864 19.036 1.00 84.44 74 SER A N 1
ATOM 552 C CA . SER A 1 74 ? 1.374 10.427 18.348 1.00 84.44 74 SER A CA 1
ATOM 553 C C . SER A 1 74 ? 1.397 10.783 16.854 1.00 84.44 74 SER A C 1
ATOM 555 O O . SER A 1 74 ? 2.437 10.723 16.198 1.00 84.44 74 SER A O 1
ATOM 557 N N . THR A 1 75 ? 0.249 11.178 16.308 1.00 86.88 75 THR A N 1
ATOM 558 C CA . THR A 1 75 ? 0.054 11.565 14.914 1.00 86.88 75 THR A CA 1
ATOM 559 C C . THR A 1 75 ? -0.157 13.074 14.782 1.00 86.88 75 THR A C 1
ATOM 561 O O . THR A 1 75 ? -0.596 13.753 15.707 1.00 86.88 75 THR A O 1
ATOM 564 N N . THR A 1 76 ? 0.118 13.622 13.597 1.00 81.44 76 THR A N 1
ATOM 565 C CA . THR A 1 76 ? -0.064 15.056 13.285 1.00 81.44 76 THR A CA 1
ATOM 566 C C . THR A 1 76 ? -1.532 15.505 13.239 1.00 81.44 76 THR A C 1
ATOM 568 O O . THR A 1 76 ? -1.807 16.696 13.100 1.00 81.44 76 THR A O 1
ATOM 571 N N . GLY A 1 77 ? -2.475 14.569 13.357 1.00 86.81 77 GLY A N 1
ATOM 572 C CA . GLY A 1 77 ? -3.919 14.782 13.362 1.00 86.81 77 GLY A CA 1
ATOM 573 C C . GLY A 1 77 ? -4.670 13.468 13.615 1.00 86.81 77 GLY A C 1
ATOM 574 O O . GLY A 1 77 ? -4.029 12.416 13.698 1.00 86.81 77 GLY A O 1
ATOM 575 N N . PRO A 1 78 ? -6.008 13.501 13.753 1.00 90.50 78 PRO A N 1
ATOM 576 C CA . PRO A 1 78 ? -6.805 12.285 13.890 1.00 90.50 78 PRO A CA 1
ATOM 577 C C . PRO A 1 78 ? -6.630 11.385 12.662 1.00 90.50 78 PRO A C 1
ATOM 579 O O . PRO A 1 78 ? -6.448 11.885 11.555 1.00 90.50 78 PRO A O 1
ATOM 582 N N . ILE A 1 79 ? -6.703 10.073 12.877 1.00 95.25 79 ILE A N 1
ATOM 583 C CA . ILE A 1 79 ? -6.644 9.079 11.803 1.00 95.25 79 ILE A CA 1
ATOM 584 C C . ILE A 1 79 ? -8.074 8.794 11.332 1.00 95.25 79 ILE A C 1
ATOM 586 O O . ILE A 1 79 ? -8.915 8.363 12.124 1.00 95.25 79 ILE A O 1
ATOM 590 N N . ASP A 1 80 ? -8.347 8.990 10.047 1.00 97.19 80 ASP A N 1
ATOM 591 C CA . ASP A 1 80 ? -9.544 8.486 9.377 1.00 97.19 80 ASP A CA 1
ATOM 592 C C . ASP A 1 80 ? -9.410 6.967 9.195 1.00 97.19 80 ASP A C 1
ATOM 594 O O . ASP A 1 80 ? -8.829 6.467 8.229 1.00 97.19 80 ASP A O 1
ATOM 598 N N . LEU A 1 81 ? -9.925 6.222 10.176 1.00 97.56 81 LEU A N 1
ATOM 599 C CA . LEU A 1 81 ? -9.784 4.766 10.240 1.00 97.56 81 LEU A CA 1
ATOM 600 C C . LEU A 1 81 ? -10.418 4.046 9.045 1.00 97.56 81 LEU A C 1
ATOM 602 O O . LEU A 1 81 ? -9.911 3.008 8.625 1.00 97.56 81 LEU A O 1
ATOM 606 N N . GLU A 1 82 ? -11.511 4.575 8.490 1.00 98.25 82 GLU A N 1
ATOM 607 C CA . GLU A 1 82 ? -12.141 3.979 7.313 1.00 98.25 82 GLU A CA 1
ATOM 608 C C . GLU A 1 82 ? -11.320 4.272 6.050 1.00 98.25 82 GLU A C 1
ATOM 610 O O . GLU A 1 82 ? -11.078 3.352 5.272 1.00 98.25 82 GLU A O 1
ATOM 615 N N . ALA A 1 83 ? -10.801 5.492 5.866 1.00 98.56 83 ALA A N 1
ATOM 616 C CA . ALA A 1 83 ? -9.908 5.790 4.742 1.00 98.56 83 ALA A CA 1
ATOM 617 C C . ALA A 1 83 ? -8.609 4.969 4.803 1.00 98.56 83 ALA A C 1
ATOM 619 O O . ALA A 1 83 ? -8.183 4.427 3.779 1.00 98.56 83 ALA A O 1
ATOM 620 N N . PHE A 1 84 ? -8.010 4.811 5.989 1.00 98.75 84 PHE A N 1
ATOM 621 C CA . PHE A 1 84 ? -6.866 3.918 6.195 1.00 98.75 84 PHE A CA 1
ATOM 622 C C . PHE A 1 84 ? -7.214 2.462 5.848 1.00 98.75 84 PHE A C 1
ATOM 624 O O . PHE A 1 84 ? -6.492 1.835 5.072 1.00 98.75 84 PHE A O 1
ATOM 631 N N . ALA A 1 85 ? -8.331 1.935 6.366 1.00 98.81 85 ALA A N 1
ATOM 632 C CA . ALA A 1 85 ? -8.758 0.564 6.097 1.00 98.81 85 ALA A CA 1
ATOM 633 C C . ALA A 1 85 ? -8.934 0.307 4.595 1.00 98.81 85 ALA A C 1
ATOM 635 O O . ALA A 1 85 ? -8.375 -0.650 4.065 1.00 98.81 85 ALA A O 1
ATOM 636 N N . ILE A 1 86 ? -9.650 1.188 3.889 1.00 98.88 86 ILE A N 1
ATOM 637 C CA . ILE A 1 86 ? -9.852 1.069 2.440 1.00 98.88 86 ILE A CA 1
ATOM 638 C C . ILE A 1 86 ? -8.520 1.136 1.688 1.00 98.88 86 ILE A C 1
ATOM 640 O O . ILE A 1 86 ? -8.292 0.326 0.790 1.00 98.88 86 ILE A O 1
ATOM 644 N N . SER A 1 87 ? -7.631 2.054 2.076 1.00 98.94 87 SER A N 1
ATOM 645 C CA . SER A 1 87 ? -6.304 2.179 1.464 1.00 98.94 87 SER A CA 1
ATOM 646 C C . SER A 1 87 ? -5.514 0.878 1.600 1.00 98.94 87 SER A C 1
ATOM 648 O O . SER A 1 87 ? -5.034 0.347 0.604 1.00 98.94 87 SER A O 1
ATOM 650 N N . ALA A 1 88 ? -5.446 0.311 2.806 1.00 98.88 88 ALA A N 1
ATOM 651 C CA . ALA A 1 88 ? -4.723 -0.930 3.062 1.00 98.88 88 ALA A CA 1
ATOM 652 C C . ALA A 1 88 ? -5.346 -2.145 2.350 1.00 98.88 88 ALA A C 1
ATOM 654 O O . ALA A 1 88 ? -4.613 -2.947 1.775 1.00 98.88 88 ALA A O 1
ATOM 655 N N . ILE A 1 89 ? -6.677 -2.270 2.330 1.00 98.94 89 ILE A N 1
ATOM 656 C CA . ILE A 1 89 ? -7.386 -3.399 1.697 1.00 98.94 89 ILE A CA 1
ATOM 657 C C . ILE A 1 89 ? -7.242 -3.376 0.166 1.00 98.94 89 ILE A C 1
ATOM 659 O O . ILE A 1 89 ? -7.217 -4.433 -0.461 1.00 98.94 89 ILE A O 1
ATOM 663 N N . LEU A 1 90 ? -7.150 -2.193 -0.449 1.00 98.88 90 LEU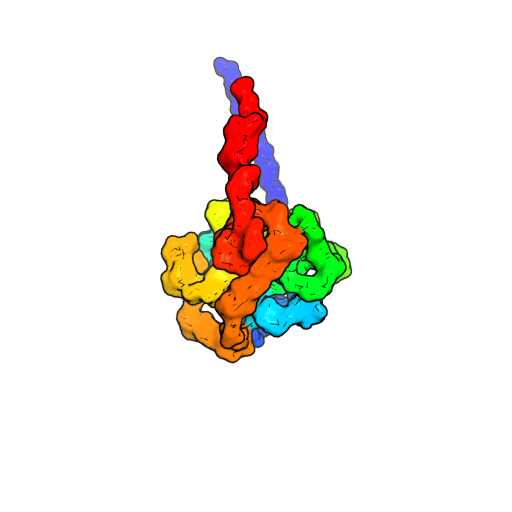 A N 1
ATOM 664 C CA . LEU A 1 90 ? -7.191 -2.038 -1.909 1.00 98.88 90 LEU A CA 1
ATOM 665 C C . LEU A 1 90 ? -5.840 -1.685 -2.557 1.00 98.88 90 LEU A C 1
ATOM 667 O O . LEU A 1 90 ? -5.789 -1.581 -3.784 1.00 98.88 90 LEU A O 1
ATOM 671 N N . HIS A 1 91 ? -4.759 -1.511 -1.784 1.00 98.88 91 HIS A N 1
ATOM 672 C CA . HIS A 1 91 ? -3.501 -0.958 -2.309 1.00 98.88 91 HIS A CA 1
ATOM 673 C C . HIS A 1 91 ? -2.901 -1.737 -3.491 1.00 98.88 91 HIS A C 1
ATOM 675 O O . HIS A 1 91 ? -2.441 -1.120 -4.452 1.00 98.88 91 HIS A O 1
ATOM 681 N N . ASP A 1 92 ? -2.986 -3.070 -3.460 1.00 98.62 92 ASP A N 1
ATOM 682 C CA . ASP A 1 92 ? -2.392 -3.961 -4.465 1.00 98.62 92 ASP A CA 1
ATOM 683 C C . ASP A 1 92 ? -3.390 -4.464 -5.517 1.00 98.62 92 ASP A C 1
ATOM 685 O O . ASP A 1 92 ? -3.166 -5.471 -6.185 1.00 98.62 92 ASP A O 1
ATOM 689 N N . LEU A 1 93 ? -4.484 -3.735 -5.766 1.00 98.50 93 LEU A N 1
ATOM 690 C CA . LEU A 1 93 ? -5.330 -4.015 -6.938 1.00 98.50 93 LEU A CA 1
ATOM 691 C C . LEU A 1 93 ? -4.576 -3.870 -8.270 1.00 98.50 93 LEU A C 1
ATOM 693 O O . LEU A 1 93 ? -4.993 -4.446 -9.272 1.00 98.50 93 LEU A O 1
ATOM 697 N N . GLY A 1 94 ? -3.436 -3.172 -8.276 1.00 98.00 94 GLY A N 1
ATOM 698 C CA . GLY A 1 94 ? -2.505 -3.160 -9.404 1.00 98.00 94 GLY A CA 1
ATOM 699 C C . GLY A 1 94 ? -1.843 -4.515 -9.700 1.00 98.00 94 GLY A C 1
ATOM 700 O O . GLY A 1 94 ? -1.212 -4.649 -10.746 1.00 98.00 94 GLY A O 1
ATOM 701 N N . TRP A 1 95 ? -1.975 -5.511 -8.815 1.00 98.12 95 TRP A N 1
ATOM 702 C CA . TRP A 1 95 ? -1.545 -6.902 -9.029 1.00 98.12 95 TRP A CA 1
ATOM 703 C C . TRP A 1 95 ? -2.689 -7.813 -9.489 1.00 98.12 95 TRP A C 1
ATOM 705 O O . TRP A 1 95 ? -2.501 -9.021 -9.630 1.00 98.12 95 TRP A O 1
ATOM 715 N N . SER A 1 96 ? -3.888 -7.262 -9.701 1.00 97.50 96 SER A N 1
ATOM 716 C CA . SER A 1 96 ? -5.065 -8.054 -10.040 1.00 97.50 96 SER A CA 1
ATOM 717 C C . SER A 1 96 ? -4.838 -8.911 -11.296 1.00 97.50 96 SER A C 1
ATOM 719 O O . SER A 1 96 ? -4.361 -8.395 -12.309 1.00 97.50 96 SER A O 1
ATOM 721 N N . PRO A 1 97 ? -5.266 -10.190 -11.302 1.00 94.88 97 PRO A N 1
ATOM 722 C CA . PRO A 1 97 ? -5.315 -10.987 -12.525 1.00 94.88 97 PRO A CA 1
ATOM 723 C C . PRO A 1 97 ? -6.378 -10.483 -13.518 1.00 94.88 97 PRO A C 1
ATOM 725 O O . PRO A 1 97 ? -6.444 -10.980 -14.642 1.00 94.88 97 PRO A O 1
ATOM 728 N N . ASN A 1 98 ? -7.233 -9.530 -13.126 1.00 95.62 98 ASN A N 1
ATOM 729 C CA . ASN A 1 98 ? -8.228 -8.924 -13.998 1.00 95.62 98 ASN A CA 1
ATOM 730 C C . ASN A 1 98 ? -7.586 -7.820 -14.865 1.00 95.62 98 ASN A C 1
ATOM 732 O O . ASN A 1 98 ? -7.294 -6.736 -14.350 1.00 95.62 98 ASN A O 1
ATOM 736 N N . PRO A 1 99 ? -7.435 -8.022 -16.190 1.00 94.38 99 PRO A N 1
ATOM 737 C CA . PRO A 1 99 ? -6.792 -7.046 -17.068 1.00 94.38 99 PRO A CA 1
ATOM 738 C C . PRO A 1 99 ? -7.551 -5.714 -17.161 1.00 94.38 99 PRO A C 1
ATOM 740 O O . PRO A 1 99 ? -6.971 -4.719 -17.575 1.00 94.38 99 PRO A O 1
ATOM 743 N N . ALA A 1 100 ? -8.832 -5.665 -16.773 1.00 96.38 100 ALA A N 1
ATOM 744 C CA . ALA A 1 100 ? -9.609 -4.426 -16.761 1.00 96.38 100 ALA A CA 1
ATOM 745 C C . ALA A 1 100 ? -9.205 -3.459 -15.631 1.00 96.38 100 ALA A C 1
ATOM 747 O O . ALA A 1 100 ? -9.597 -2.294 -15.666 1.00 96.38 100 ALA A O 1
ATOM 748 N N . LEU A 1 101 ? -8.457 -3.934 -14.627 1.00 97.00 101 LEU A N 1
ATOM 749 C CA . LEU A 1 101 ? -8.020 -3.138 -13.475 1.00 97.00 101 LEU A CA 1
ATOM 750 C C . LEU A 1 101 ? -6.572 -2.649 -13.582 1.00 97.00 101 LEU A C 1
ATOM 752 O O . LEU A 1 101 ? -6.144 -1.827 -12.776 1.00 97.00 101 LEU A O 1
ATOM 756 N N . ILE A 1 102 ? -5.827 -3.136 -14.573 1.00 96.88 102 ILE A N 1
ATOM 757 C CA . ILE A 1 102 ? -4.412 -2.826 -14.772 1.00 96.88 102 ILE A CA 1
ATOM 758 C C . ILE A 1 102 ? -4.216 -2.112 -16.103 1.00 96.88 102 ILE A C 1
ATOM 760 O O . ILE A 1 102 ? -4.892 -2.396 -17.091 1.00 96.88 102 ILE A O 1
ATOM 764 N N . SER A 1 103 ? -3.267 -1.184 -16.146 1.00 97.31 103 SER A N 1
ATOM 765 C CA . SER A 1 103 ? -2.920 -0.480 -17.378 1.00 97.31 103 SER A CA 1
ATOM 766 C C . SER A 1 103 ? -1.536 -0.893 -17.889 1.00 97.31 103 SER A C 1
ATOM 768 O O . SER A 1 103 ? -0.681 -1.312 -17.097 1.00 97.31 103 SER A O 1
ATOM 770 N N . PRO A 1 104 ? -1.286 -0.791 -19.210 1.00 96.31 104 PRO A N 1
ATOM 771 C CA . PRO A 1 104 ? 0.012 -1.138 -19.790 1.00 96.31 104 PRO A CA 1
ATOM 772 C C . PRO A 1 104 ? 1.096 -0.086 -19.509 1.00 96.31 104 PRO A C 1
ATOM 774 O O . PRO A 1 104 ? 2.277 -0.362 -19.693 1.00 96.31 104 PRO A O 1
ATOM 777 N N . ASP A 1 105 ? 0.708 1.122 -19.094 1.00 97.38 105 ASP A N 1
ATOM 778 C CA . ASP A 1 105 ? 1.558 2.314 -19.084 1.00 97.38 105 ASP A CA 1
ATOM 779 C C . ASP A 1 105 ? 1.741 2.949 -17.697 1.00 97.38 105 ASP A C 1
ATOM 781 O O . ASP A 1 105 ? 2.525 3.888 -17.563 1.00 97.38 105 ASP A O 1
ATOM 785 N N . LYS A 1 106 ? 1.056 2.457 -16.654 1.00 98.12 106 LYS A N 1
ATOM 786 C CA . LYS A 1 106 ? 1.186 2.991 -15.288 1.00 98.12 106 LYS A CA 1
ATOM 787 C C . LYS A 1 106 ? 1.800 1.975 -14.340 1.00 98.12 106 LYS A C 1
ATOM 789 O O . LYS A 1 106 ? 1.648 0.762 -14.478 1.00 98.12 106 LYS A O 1
ATOM 794 N N . ARG A 1 107 ? 2.477 2.519 -13.334 1.00 98.31 107 ARG A N 1
ATOM 795 C CA . ARG A 1 107 ? 2.929 1.803 -12.141 1.00 98.31 107 ARG A CA 1
ATOM 796 C C . ARG A 1 107 ? 1.762 1.092 -11.451 1.00 98.31 107 ARG A C 1
ATOM 798 O O . ARG A 1 107 ? 0.656 1.632 -11.425 1.00 98.31 107 ARG A O 1
ATOM 805 N N . PHE A 1 108 ? 2.011 -0.080 -10.863 1.00 98.56 108 PHE A N 1
ATOM 806 C CA . PHE A 1 108 ? 0.953 -0.839 -10.185 1.00 98.56 108 PHE A CA 1
ATOM 807 C C . PHE A 1 108 ? 0.363 -0.057 -9.003 1.00 98.56 108 PHE A C 1
ATOM 809 O O . PHE A 1 108 ? -0.834 -0.149 -8.752 1.00 98.56 108 PHE A O 1
ATOM 816 N N . GLU A 1 109 ? 1.169 0.775 -8.336 1.00 98.81 109 GLU A N 1
ATOM 817 C CA . GLU A 1 109 ? 0.704 1.637 -7.250 1.00 98.81 109 GLU A CA 1
ATOM 818 C C . GLU A 1 109 ? -0.341 2.647 -7.745 1.00 98.81 109 GLU A C 1
ATOM 820 O O . GLU A 1 109 ? -1.328 2.930 -7.070 1.00 98.81 109 GLU A O 1
ATOM 825 N N . VAL A 1 110 ? -0.156 3.165 -8.963 1.00 98.81 110 VAL A N 1
ATOM 826 C CA . VAL A 1 110 ? -1.086 4.109 -9.594 1.00 98.81 110 VAL A CA 1
ATOM 827 C C . VAL A 1 110 ? -2.333 3.393 -10.110 1.00 98.81 110 VAL A C 1
ATOM 829 O O . VAL A 1 110 ? -3.430 3.939 -9.989 1.00 98.81 110 VAL A O 1
ATOM 832 N N . ASP A 1 111 ? -2.190 2.186 -10.665 1.00 98.75 111 ASP A N 1
ATOM 833 C CA . ASP A 1 111 ? -3.336 1.350 -11.043 1.00 98.75 111 ASP A CA 1
ATOM 834 C C . ASP A 1 111 ? -4.217 1.068 -9.814 1.00 98.75 111 ASP A C 1
ATOM 836 O O . ASP A 1 111 ? -5.401 1.408 -9.823 1.00 98.75 111 ASP A O 1
ATOM 840 N N . GLY A 1 112 ? -3.630 0.578 -8.716 1.00 98.81 112 GLY A N 1
ATOM 841 C CA . GLY A 1 112 ? -4.345 0.326 -7.461 1.00 98.81 112 GLY A CA 1
ATOM 842 C C . GLY A 1 112 ? -5.040 1.574 -6.909 1.00 98.81 112 GLY A C 1
ATOM 843 O O . GLY A 1 112 ? -6.230 1.536 -6.591 1.00 98.81 112 GLY A O 1
ATOM 844 N N . ALA A 1 113 ? -4.340 2.713 -6.882 1.00 98.94 113 ALA A N 1
ATOM 845 C CA . ALA A 1 113 ? -4.898 3.979 -6.409 1.00 98.94 113 ALA A CA 1
ATOM 846 C C . ALA A 1 113 ? -6.085 4.456 -7.266 1.00 98.94 113 ALA A C 1
ATOM 848 O O . ALA A 1 113 ? -7.101 4.921 -6.741 1.00 98.94 113 ALA A O 1
ATOM 849 N N . ASN A 1 114 ? -5.987 4.322 -8.593 1.00 98.88 114 ASN A N 1
ATOM 850 C CA . ASN A 1 114 ? -7.072 4.675 -9.507 1.00 98.88 114 ASN A CA 1
ATOM 851 C C . ASN A 1 114 ? -8.297 3.784 -9.305 1.00 98.88 114 ASN A C 1
ATOM 853 O O . ASN A 1 114 ? -9.411 4.310 -9.238 1.00 98.88 114 ASN A O 1
ATOM 857 N N . VAL A 1 115 ? -8.100 2.469 -9.170 1.00 98.81 115 VAL A N 1
ATOM 858 C CA . VAL A 1 115 ? -9.204 1.531 -8.943 1.00 98.81 115 VAL A CA 1
ATOM 859 C C . VAL A 1 115 ? -9.875 1.800 -7.598 1.00 98.81 115 VAL A C 1
ATOM 861 O O . VAL A 1 115 ? -11.099 1.854 -7.545 1.00 98.81 115 VAL A O 1
ATOM 864 N N . ALA A 1 116 ? -9.113 2.039 -6.528 1.00 98.81 116 ALA A N 1
ATOM 865 C CA . ALA A 1 116 ? -9.675 2.348 -5.214 1.00 98.81 116 ALA A CA 1
ATOM 866 C C . ALA A 1 116 ? -10.497 3.648 -5.215 1.00 98.81 116 ALA A C 1
ATOM 868 O O . ALA A 1 116 ? -11.596 3.690 -4.662 1.00 98.81 116 ALA A O 1
ATOM 869 N N . ARG A 1 117 ? -10.008 4.701 -5.884 1.00 98.69 117 ARG A N 1
ATOM 870 C CA . ARG A 1 117 ? -10.750 5.963 -6.025 1.00 98.69 117 ARG A CA 1
ATOM 871 C C . ARG A 1 117 ? -12.062 5.774 -6.787 1.00 98.69 117 ARG A C 1
ATOM 873 O O . ARG A 1 117 ? -13.079 6.327 -6.378 1.00 98.69 117 ARG A O 1
ATOM 880 N N . GLU A 1 118 ? -12.049 5.006 -7.873 1.00 98.44 118 GLU A N 1
ATOM 881 C CA . GLU A 1 118 ? -13.266 4.731 -8.645 1.00 98.44 118 GLU A CA 1
ATOM 882 C C . GLU A 1 118 ? -14.239 3.827 -7.879 1.00 98.44 118 GLU A C 1
ATOM 884 O O . GLU A 1 118 ? -15.441 4.087 -7.854 1.00 98.44 118 GLU A O 1
ATOM 889 N N . PHE A 1 119 ? -13.718 2.819 -7.172 1.00 98.69 119 PHE A N 1
ATOM 890 C CA . PHE A 1 119 ? -14.499 1.999 -6.251 1.00 98.69 119 PHE A CA 1
ATOM 891 C C . PHE A 1 119 ? -15.226 2.876 -5.227 1.00 98.69 119 PHE A C 1
ATOM 893 O O . PHE A 1 119 ? -16.432 2.741 -5.072 1.00 98.69 119 PHE A O 1
ATOM 900 N N . LEU A 1 120 ? -14.542 3.823 -4.584 1.00 98.69 120 LEU A N 1
ATOM 901 C CA . LEU A 1 120 ? -15.157 4.709 -3.592 1.00 98.69 120 LEU A CA 1
ATOM 902 C C . LEU A 1 120 ? -16.189 5.673 -4.186 1.00 98.69 120 LEU A C 1
ATOM 904 O O . LEU A 1 120 ? -17.175 5.984 -3.528 1.00 98.69 120 LEU A O 1
ATOM 908 N N . ARG A 1 121 ? -16.007 6.129 -5.430 1.00 98.06 121 ARG A N 1
ATOM 909 C CA . ARG A 1 121 ? -17.012 6.960 -6.114 1.00 98.06 121 ARG A CA 1
ATOM 910 C C . ARG A 1 121 ? -18.301 6.198 -6.410 1.00 98.06 121 ARG A C 1
ATOM 912 O O . ARG A 1 121 ? -19.369 6.800 -6.380 1.00 98.06 121 ARG A O 1
ATOM 919 N N . ARG A 1 122 ? -18.201 4.901 -6.710 1.00 97.19 122 ARG A N 1
ATOM 920 C CA . ARG A 1 122 ? -19.348 4.059 -7.075 1.00 97.19 122 ARG A CA 1
ATOM 921 C C . ARG A 1 122 ? -19.997 3.367 -5.879 1.00 97.19 122 ARG A C 1
ATOM 923 O O . ARG A 1 122 ? -21.215 3.265 -5.814 1.00 97.19 122 ARG A O 1
ATOM 930 N N . GLU A 1 123 ? -19.172 2.864 -4.971 1.00 96.56 123 GLU A N 1
ATOM 931 C CA . GLU A 1 123 ? -19.548 1.971 -3.875 1.00 96.56 123 GLU A CA 1
ATOM 932 C C . GLU A 1 123 ? -19.337 2.614 -2.501 1.00 96.56 123 GLU A C 1
ATOM 934 O O . GLU A 1 123 ? -19.637 1.987 -1.489 1.00 96.56 123 GLU A O 1
ATOM 939 N N . GLY A 1 124 ? -18.774 3.818 -2.407 1.00 95.44 124 GLY A N 1
ATOM 940 C CA . GLY A 1 124 ? -18.681 4.538 -1.140 1.00 95.44 124 GLY A CA 1
ATOM 941 C C . GLY A 1 124 ? -20.056 5.008 -0.671 1.00 95.44 124 GLY A C 1
ATOM 942 O O . GLY A 1 124 ? -20.945 5.265 -1.481 1.00 95.44 124 GLY A O 1
ATOM 943 N N . ASP A 1 125 ? -20.245 5.117 0.644 1.00 93.75 125 ASP A N 1
ATOM 944 C CA . ASP A 1 125 ? -21.491 5.659 1.190 1.00 93.75 125 ASP A CA 1
ATOM 945 C C . ASP A 1 125 ? -21.737 7.094 0.675 1.00 93.75 125 ASP A C 1
ATOM 947 O O . ASP A 1 125 ? -20.825 7.930 0.626 1.00 93.75 125 ASP A O 1
ATOM 951 N N . GLU A 1 126 ? -22.972 7.372 0.253 1.00 89.12 126 GLU A N 1
ATOM 952 C CA . GLU A 1 126 ? -23.336 8.630 -0.404 1.00 89.12 126 GLU A CA 1
ATOM 953 C C . GLU A 1 126 ? -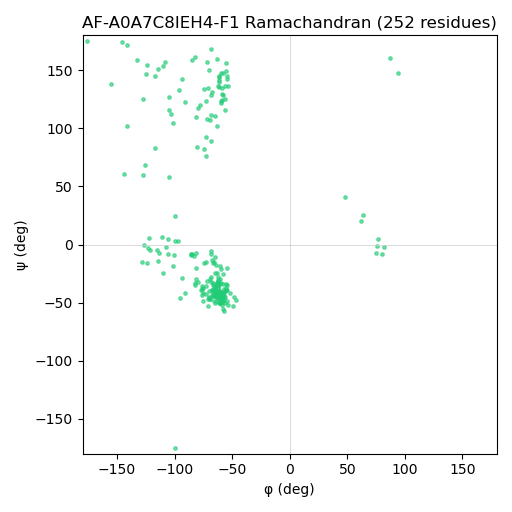23.012 9.839 0.489 1.00 89.12 126 GLU A C 1
ATOM 955 O O . GLU A 1 126 ? -23.364 9.886 1.668 1.00 89.12 126 GLU A O 1
ATOM 960 N N . GLY A 1 127 ? -22.298 10.823 -0.065 1.00 89.69 127 GLY A N 1
ATOM 961 C CA . GLY A 1 127 ? -21.870 12.023 0.663 1.00 89.69 127 GLY A CA 1
ATOM 962 C C . GLY A 1 127 ? -20.710 11.822 1.652 1.00 89.69 127 GLY A C 1
ATOM 963 O O . GLY A 1 127 ? -20.179 12.815 2.148 1.00 89.69 127 GLY A O 1
ATOM 964 N N . ALA A 1 128 ? -20.261 10.586 1.905 1.00 93.44 128 ALA A N 1
ATOM 965 C CA . ALA A 1 128 ? -19.173 10.288 2.846 1.00 93.44 128 ALA A CA 1
ATOM 966 C C . ALA A 1 128 ? -17.762 10.388 2.229 1.00 93.44 128 ALA A C 1
ATOM 968 O O . ALA A 1 128 ? -16.763 10.318 2.949 1.00 93.44 128 ALA A O 1
ATOM 969 N N . TRP A 1 129 ? -17.663 10.561 0.906 1.00 97.00 129 TRP A N 1
ATOM 970 C CA . TRP A 1 129 ? -16.399 10.556 0.157 1.00 97.00 129 TRP A CA 1
ATOM 971 C C . TRP A 1 129 ? -16.208 11.825 -0.689 1.00 97.00 129 TRP A C 1
ATOM 973 O O . TRP A 1 129 ? -16.231 11.764 -1.919 1.00 97.00 129 TRP A O 1
ATOM 983 N N . PRO A 1 130 ? -16.014 13.000 -0.057 1.00 97.38 130 PRO A N 1
ATOM 984 C CA . PRO A 1 130 ? -15.646 14.213 -0.783 1.00 97.38 130 PRO A CA 1
ATOM 985 C C . PRO A 1 130 ? -14.271 14.057 -1.453 1.00 97.38 130 PRO A C 1
ATOM 987 O O . PRO A 1 130 ? -13.443 13.257 -1.015 1.00 97.38 130 PRO A O 1
ATOM 990 N N . GLU A 1 131 ? -13.985 14.873 -2.474 1.00 97.81 131 GLU A N 1
ATOM 991 C CA . GLU A 1 131 ? -12.768 14.737 -3.297 1.00 97.81 131 GLU A CA 1
ATOM 992 C C . GLU A 1 131 ? -11.468 14.744 -2.472 1.00 97.81 131 GLU A C 1
ATOM 994 O O . GLU A 1 131 ? -10.547 13.994 -2.773 1.00 97.81 131 GLU A O 1
ATOM 999 N N . ALA A 1 132 ? -11.404 15.504 -1.375 1.00 97.88 132 ALA A N 1
ATOM 1000 C CA . ALA A 1 132 ? -10.242 15.498 -0.483 1.00 97.88 132 ALA A CA 1
ATOM 1001 C C . ALA A 1 132 ? -9.991 14.126 0.182 1.00 97.88 132 ALA A C 1
ATOM 1003 O O . ALA A 1 132 ? -8.841 13.718 0.329 1.00 97.88 132 ALA A O 1
ATOM 1004 N N . ARG A 1 133 ? -11.054 13.398 0.552 1.00 98.06 133 ARG A N 1
ATOM 1005 C CA . ARG A 1 133 ? -10.972 12.058 1.161 1.00 98.06 133 ARG A CA 1
ATOM 1006 C C . ARG A 1 133 ? -10.635 10.994 0.115 1.00 98.06 133 ARG A C 1
ATOM 1008 O O . ARG A 1 133 ? -9.833 10.104 0.376 1.00 98.06 133 ARG A O 1
ATOM 1015 N N . LEU A 1 134 ? -11.182 11.134 -1.095 1.00 98.75 134 LEU A N 1
ATOM 1016 C CA . LEU A 1 134 ? -10.802 10.311 -2.247 1.00 98.75 134 LEU A CA 1
ATOM 1017 C C . LEU A 1 134 ? -9.321 10.489 -2.605 1.00 98.75 134 LEU A C 1
ATOM 1019 O O . LEU A 1 134 ? -8.622 9.505 -2.837 1.00 98.75 134 LEU A O 1
ATOM 1023 N N . GLN A 1 135 ? -8.831 11.732 -2.614 1.00 98.75 135 GLN A N 1
ATOM 1024 C CA . GLN A 1 135 ? -7.425 12.032 -2.871 1.00 98.75 135 GLN A CA 1
ATOM 1025 C C . GLN A 1 135 ? -6.517 11.493 -1.762 1.00 98.75 135 GLN A C 1
ATOM 1027 O O . GLN A 1 135 ? -5.429 11.020 -2.063 1.00 98.75 135 GLN A O 1
ATOM 1032 N N . LEU A 1 136 ? -6.959 11.507 -0.501 1.00 98.75 136 LEU A N 1
ATOM 1033 C CA . LEU A 1 136 ? -6.215 10.902 0.606 1.00 98.75 136 LEU A CA 1
ATOM 1034 C C . LEU A 1 136 ? -6.004 9.394 0.402 1.00 98.75 136 LEU A C 1
ATOM 1036 O O . LEU A 1 136 ? -4.877 8.925 0.534 1.00 98.75 136 LEU A O 1
ATOM 1040 N N . VAL A 1 137 ? -7.054 8.652 0.032 1.00 98.88 137 VAL A N 1
ATOM 1041 C CA . VAL A 1 137 ? -6.945 7.213 -0.279 1.00 98.88 137 VAL A CA 1
ATOM 1042 C C . VAL A 1 137 ? -6.057 6.983 -1.499 1.00 98.88 137 VAL A C 1
ATOM 1044 O O . VAL A 1 137 ? -5.200 6.099 -1.491 1.00 98.88 137 VAL A O 1
ATOM 1047 N N . TRP A 1 138 ? -6.218 7.806 -2.538 1.00 98.88 138 TRP A N 1
ATOM 1048 C CA . TRP A 1 138 ? -5.373 7.726 -3.726 1.00 98.88 138 TRP A CA 1
ATOM 1049 C C . TRP A 1 138 ? -3.896 7.954 -3.376 1.00 98.88 138 TRP A C 1
ATOM 1051 O O . TRP A 1 138 ? -3.055 7.163 -3.787 1.00 98.88 138 TRP A O 1
ATOM 1061 N N . ASP A 1 139 ? -3.575 8.977 -2.578 1.00 98.88 139 ASP A N 1
ATOM 1062 C CA . ASP A 1 139 ? -2.211 9.279 -2.126 1.00 98.88 139 ASP A CA 1
ATOM 1063 C C . ASP A 1 139 ? -1.637 8.150 -1.265 1.00 98.88 139 ASP A C 1
ATOM 1065 O O . ASP A 1 139 ? -0.479 7.773 -1.443 1.00 98.88 139 ASP A O 1
ATOM 1069 N N . ALA A 1 140 ? -2.435 7.610 -0.338 1.00 98.88 140 ALA A N 1
ATOM 1070 C CA . ALA A 1 140 ? -2.020 6.524 0.543 1.00 98.88 140 ALA A CA 1
ATOM 1071 C C . ALA A 1 140 ? -1.596 5.288 -0.252 1.00 98.88 140 ALA A C 1
ATOM 1073 O O . ALA A 1 140 ? -0.549 4.707 0.028 1.00 98.88 140 ALA A O 1
ATOM 1074 N N . ILE A 1 141 ? -2.364 4.936 -1.286 1.00 98.94 141 ILE A N 1
ATOM 1075 C CA . ILE A 1 141 ? -2.043 3.815 -2.166 1.00 98.94 141 ILE A CA 1
ATOM 1076 C C . ILE A 1 141 ? -0.910 4.179 -3.129 1.00 98.94 141 ILE A C 1
ATOM 1078 O O . ILE A 1 141 ? 0.058 3.439 -3.229 1.00 98.94 141 ILE A O 1
ATOM 1082 N N . ALA A 1 142 ? -0.953 5.316 -3.820 1.00 98.81 142 ALA A N 1
ATOM 1083 C CA . ALA A 1 142 ? 0.059 5.654 -4.823 1.00 98.81 142 ALA A CA 1
ATOM 1084 C C . ALA A 1 142 ? 1.475 5.788 -4.228 1.00 98.81 142 ALA A C 1
ATOM 1086 O O . ALA A 1 142 ? 2.465 5.543 -4.917 1.00 98.81 142 ALA A O 1
ATOM 1087 N N . LEU A 1 143 ? 1.576 6.166 -2.948 1.00 98.69 143 LEU A N 1
ATOM 1088 C CA . LEU A 1 143 ? 2.842 6.366 -2.242 1.00 98.69 143 LEU A CA 1
ATOM 1089 C C . LEU A 1 143 ? 3.248 5.184 -1.352 1.00 98.69 143 LEU A C 1
ATOM 1091 O O . LEU A 1 143 ? 4.282 5.276 -0.690 1.00 98.69 143 LEU A O 1
ATOM 1095 N N . HIS A 1 144 ? 2.493 4.080 -1.318 1.00 98.56 144 HIS A N 1
ATOM 1096 C CA . HIS A 1 144 ? 2.695 3.035 -0.307 1.00 98.56 144 HIS A CA 1
ATOM 1097 C C . HIS A 1 144 ? 4.081 2.363 -0.372 1.00 98.56 144 HIS A C 1
ATOM 1099 O O . HIS A 1 144 ? 4.647 2.023 0.670 1.00 98.56 144 HIS A O 1
ATOM 1105 N N . THR A 1 145 ? 4.666 2.245 -1.571 1.00 97.88 145 THR A N 1
ATOM 1106 C CA . THR A 1 145 ? 6.036 1.736 -1.796 1.00 97.88 145 THR A CA 1
ATOM 1107 C C . THR A 1 145 ? 7.121 2.804 -1.656 1.00 97.88 145 THR A C 1
ATOM 1109 O O . THR A 1 145 ? 8.309 2.497 -1.666 1.00 97.88 145 THR A O 1
ATOM 1112 N N . SER A 1 146 ? 6.736 4.074 -1.520 1.00 97.31 146 SER A N 1
ATOM 1113 C CA . SER A 1 146 ? 7.635 5.233 -1.472 1.00 97.31 146 SER A CA 1
ATOM 1114 C C . SER A 1 146 ? 7.765 5.754 -0.040 1.00 97.31 146 SER A C 1
ATOM 1116 O O . SER A 1 146 ? 7.454 6.913 0.246 1.00 97.31 146 SER A O 1
ATOM 1118 N N . ARG A 1 147 ? 8.217 4.880 0.872 1.00 95.38 147 ARG A N 1
ATOM 1119 C CA . ARG A 1 147 ? 8.286 5.132 2.325 1.00 95.38 147 ARG A CA 1
ATOM 1120 C C . ARG A 1 147 ? 8.887 6.495 2.668 1.00 95.38 147 ARG A C 1
ATOM 1122 O O . ARG A 1 147 ? 8.314 7.228 3.467 1.00 95.38 147 ARG A O 1
ATOM 1129 N N . ASP A 1 148 ? 10.013 6.844 2.051 1.00 95.19 148 ASP A N 1
ATOM 1130 C CA . ASP A 1 148 ? 10.764 8.062 2.384 1.00 95.19 148 ASP A CA 1
ATOM 1131 C C . ASP A 1 148 ? 9.992 9.355 2.047 1.00 95.19 148 ASP A C 1
ATOM 1133 O O . ASP A 1 148 ? 10.312 10.420 2.566 1.00 95.19 148 ASP A O 1
ATOM 1137 N N . ILE A 1 149 ? 8.928 9.259 1.240 1.00 97.38 149 ILE A N 1
ATOM 1138 C CA . ILE A 1 149 ? 7.945 10.329 1.015 1.00 97.38 149 ILE A CA 1
ATOM 1139 C C . ILE A 1 149 ? 6.735 10.138 1.937 1.00 97.38 149 ILE A C 1
ATOM 1141 O O . ILE A 1 149 ? 6.290 11.090 2.582 1.00 97.38 149 ILE A O 1
ATOM 1145 N N . ALA A 1 150 ? 6.210 8.911 2.021 1.00 97.12 150 ALA A N 1
ATOM 1146 C CA . ALA A 1 150 ? 5.023 8.587 2.808 1.00 97.12 150 ALA A CA 1
ATOM 1147 C C . ALA A 1 150 ? 5.160 9.026 4.276 1.00 97.12 150 ALA A C 1
ATOM 1149 O O . ALA A 1 150 ? 4.217 9.593 4.821 1.00 97.12 150 ALA A O 1
ATOM 1150 N N . LEU A 1 151 ? 6.347 8.867 4.882 1.00 95.31 151 LEU A N 1
ATOM 1151 C CA . LEU A 1 151 ? 6.664 9.234 6.273 1.00 95.31 151 LEU A CA 1
ATOM 1152 C C . LEU A 1 151 ? 6.366 10.695 6.652 1.00 95.31 151 LEU A C 1
ATOM 1154 O O . LEU A 1 151 ? 6.264 10.986 7.849 1.00 95.31 151 LEU A O 1
ATOM 1158 N N . TYR A 1 152 ? 6.259 11.590 5.667 1.00 94.88 152 TYR A N 1
ATOM 1159 C CA . TYR A 1 152 ? 6.038 13.028 5.846 1.00 94.88 152 TYR A CA 1
ATOM 1160 C C . TYR A 1 152 ? 4.643 13.487 5.388 1.00 94.88 152 TYR A C 1
ATOM 1162 O O . TYR A 1 152 ? 4.366 14.687 5.353 1.00 94.88 152 TYR A O 1
ATOM 1170 N N . LYS A 1 153 ? 3.764 12.547 5.026 1.00 96.25 153 LYS A N 1
ATOM 1171 C CA . LYS A 1 153 ? 2.377 12.794 4.607 1.00 96.25 153 LYS A CA 1
ATOM 1172 C C . LYS A 1 153 ? 1.394 12.540 5.761 1.00 96.25 153 LYS A C 1
ATOM 1174 O O . LYS A 1 153 ? 1.792 12.331 6.907 1.00 96.25 153 LYS A O 1
ATOM 1179 N N . GLN A 1 154 ? 0.098 12.632 5.462 1.00 97.25 154 GLN A N 1
ATOM 1180 C CA . GLN A 1 154 ? -0.992 12.417 6.416 1.00 97.25 154 GLN A CA 1
ATOM 1181 C C . GLN A 1 154 ? -0.913 11.037 7.100 1.00 97.25 154 GLN A C 1
ATOM 1183 O O . GLN A 1 154 ? -0.316 10.118 6.526 1.00 97.25 154 GLN A O 1
ATOM 1188 N N . PRO A 1 155 ? -1.512 10.872 8.298 1.00 97.06 155 PRO A N 1
ATOM 1189 C CA . PRO A 1 155 ? -1.447 9.631 9.062 1.00 97.06 155 PRO A CA 1
ATOM 1190 C C . PRO A 1 155 ? -1.756 8.365 8.269 1.00 97.06 155 PRO A C 1
ATOM 1192 O O . PRO A 1 155 ? -0.994 7.406 8.320 1.00 97.06 155 PRO A O 1
ATOM 1195 N N . GLU A 1 156 ? -2.813 8.390 7.468 1.00 98.31 156 GLU A N 1
ATOM 1196 C CA . GLU A 1 156 ? -3.286 7.266 6.662 1.00 98.31 156 GLU A CA 1
ATOM 1197 C C . GLU A 1 156 ? -2.248 6.838 5.617 1.00 98.31 156 GLU A C 1
ATOM 1199 O O . GLU A 1 156 ? -2.111 5.649 5.330 1.00 98.31 156 GLU A O 1
ATOM 1204 N N . VAL A 1 157 ? -1.479 7.790 5.078 1.00 98.56 157 VAL A N 1
ATOM 1205 C CA . VAL A 1 157 ? -0.466 7.544 4.042 1.00 98.56 157 VAL A CA 1
ATOM 1206 C C . VAL A 1 157 ? 0.728 6.797 4.629 1.00 98.56 157 VAL A C 1
ATOM 1208 O O . VAL A 1 157 ? 1.104 5.737 4.121 1.00 98.56 157 VAL A O 1
ATOM 1211 N N . TRP A 1 158 ? 1.317 7.302 5.719 1.00 97.44 158 TRP A N 1
ATOM 1212 C CA . TRP A 1 158 ? 2.441 6.596 6.337 1.00 97.44 158 TRP A CA 1
ATOM 1213 C C . TRP A 1 158 ? 2.001 5.316 7.045 1.00 97.44 158 TRP A C 1
ATOM 1215 O O . TRP A 1 158 ? 2.772 4.360 7.038 1.00 97.44 158 TRP A O 1
ATOM 1225 N N . LEU A 1 159 ? 0.784 5.251 7.602 1.00 98.06 159 LEU A N 1
ATOM 1226 C CA . LEU A 1 159 ? 0.242 4.026 8.204 1.00 98.06 159 LEU A CA 1
ATOM 1227 C C . LEU A 1 159 ? 0.014 2.935 7.163 1.00 98.06 159 LEU A C 1
ATOM 1229 O O . LEU A 1 159 ? 0.300 1.776 7.445 1.00 98.06 159 LEU A O 1
ATOM 1233 N N . THR A 1 160 ? -0.446 3.286 5.959 1.00 98.75 160 THR A N 1
ATOM 1234 C CA . THR A 1 160 ? -0.571 2.325 4.852 1.00 98.75 160 THR A CA 1
ATOM 1235 C C . THR A 1 160 ? 0.805 1.762 4.493 1.00 98.75 160 THR A C 1
ATOM 1237 O O . THR A 1 160 ? 0.989 0.548 4.503 1.00 98.75 160 THR A O 1
ATOM 1240 N N . SER A 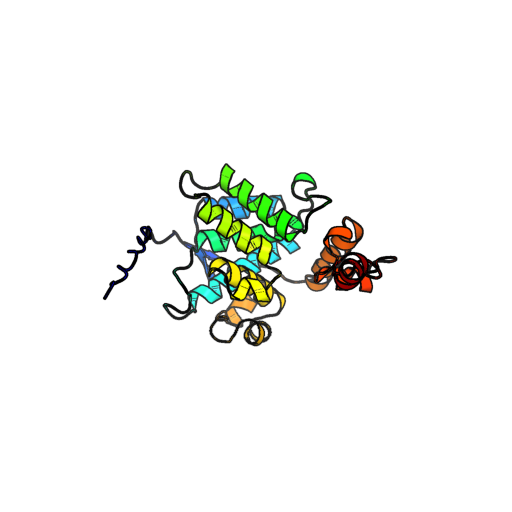1 161 ? 1.807 2.628 4.290 1.00 98.69 161 SER A N 1
ATOM 1241 C CA . SER A 1 161 ? 3.187 2.196 4.016 1.00 98.69 161 SER A CA 1
ATOM 1242 C C . SER A 1 161 ? 3.784 1.348 5.155 1.00 98.69 161 SER A C 1
ATOM 1244 O O . SER A 1 161 ? 4.422 0.325 4.900 1.00 98.69 161 SER A O 1
ATOM 1246 N N . LEU A 1 162 ? 3.537 1.726 6.415 1.00 98.44 162 LEU A N 1
ATOM 1247 C CA . LEU A 1 162 ? 3.985 0.981 7.594 1.00 98.44 162 LEU A CA 1
ATOM 1248 C C . LEU A 1 162 ? 3.323 -0.383 7.695 1.00 98.44 162 LEU A C 1
ATOM 1250 O O . LEU A 1 162 ? 4.034 -1.363 7.883 1.00 98.44 162 LEU A O 1
ATOM 1254 N N . GLY A 1 163 ? 1.996 -0.459 7.582 1.00 98.62 163 GLY A N 1
ATOM 1255 C CA . GLY A 1 163 ? 1.250 -1.710 7.699 1.00 98.62 163 GLY A CA 1
ATOM 1256 C C . GLY A 1 163 ? 1.742 -2.740 6.689 1.00 98.62 163 GLY A C 1
ATOM 1257 O O . GLY A 1 163 ? 2.006 -3.881 7.057 1.00 98.62 163 GLY A O 1
ATOM 1258 N N . ILE A 1 164 ? 1.976 -2.305 5.449 1.00 98.62 164 ILE A N 1
ATOM 1259 C CA . ILE A 1 164 ? 2.495 -3.146 4.365 1.00 98.62 164 ILE A CA 1
ATOM 1260 C C . ILE A 1 164 ? 3.926 -3.607 4.649 1.00 98.62 164 ILE A C 1
ATOM 1262 O O . ILE A 1 164 ? 4.234 -4.792 4.546 1.00 98.62 164 ILE A O 1
ATOM 1266 N N . LEU A 1 165 ? 4.834 -2.705 5.031 1.00 98.31 165 LEU A N 1
ATOM 1267 C CA . LEU A 1 165 ? 6.210 -3.133 5.274 1.00 98.31 165 LEU A CA 1
ATOM 1268 C C . LEU A 1 165 ? 6.304 -4.014 6.526 1.00 98.31 165 LEU A C 1
ATOM 1270 O O . LEU A 1 165 ? 6.919 -5.077 6.485 1.00 98.31 165 LEU A O 1
ATOM 1274 N N . ALA A 1 166 ? 5.683 -3.601 7.629 1.00 98.38 166 ALA A N 1
ATOM 1275 C CA . ALA A 1 166 ? 5.709 -4.329 8.892 1.00 98.38 166 ALA A CA 1
ATOM 1276 C C . ALA A 1 166 ? 5.043 -5.700 8.775 1.00 98.38 166 ALA A C 1
ATOM 1278 O O . ALA A 1 166 ? 5.532 -6.657 9.378 1.00 98.38 166 ALA A O 1
ATOM 1279 N N . GLU A 1 167 ? 3.988 -5.843 7.966 1.00 98.19 167 GLU A N 1
ATOM 1280 C CA . GLU A 1 167 ? 3.456 -7.169 7.692 1.00 98.19 167 GLU A CA 1
ATOM 1281 C C . GLU A 1 167 ? 4.503 -8.016 6.958 1.00 98.19 167 GLU A C 1
ATOM 1283 O O . GLU A 1 167 ? 4.767 -9.121 7.414 1.00 98.19 167 GLU A O 1
ATOM 1288 N N . LEU A 1 168 ? 5.180 -7.501 5.922 1.00 97.88 168 LEU A N 1
ATOM 1289 C CA . LEU A 1 168 ? 6.164 -8.256 5.132 1.00 97.88 168 LEU A CA 1
ATOM 1290 C C . LEU A 1 168 ? 7.385 -8.728 5.935 1.00 97.88 168 LEU A C 1
ATOM 1292 O O . LEU A 1 168 ? 7.833 -9.865 5.746 1.00 97.88 168 LEU A O 1
ATOM 1296 N N . VAL A 1 169 ? 7.946 -7.859 6.783 1.00 97.44 169 VAL A N 1
ATOM 1297 C CA . VAL A 1 169 ? 9.265 -8.079 7.416 1.00 97.44 169 VAL A CA 1
ATOM 1298 C C . VAL A 1 169 ? 9.227 -8.277 8.931 1.00 97.44 169 VAL A C 1
ATOM 1300 O O . VAL A 1 169 ? 10.247 -8.633 9.520 1.00 97.44 169 VAL A O 1
ATOM 1303 N N . GLY A 1 170 ? 8.068 -8.081 9.553 1.00 98.12 170 GLY A N 1
ATOM 1304 C CA . GLY A 1 170 ? 7.887 -8.162 10.997 1.00 98.12 170 GLY A CA 1
ATOM 1305 C C . GLY A 1 170 ? 8.181 -6.844 11.734 1.00 98.12 170 GLY A C 1
ATOM 1306 O O . GLY A 1 170 ? 8.893 -5.974 11.215 1.00 98.12 170 GLY A O 1
ATOM 1307 N N . PRO A 1 171 ? 7.671 -6.687 12.972 1.00 97.50 171 PRO A N 1
ATOM 1308 C CA . PRO A 1 171 ? 7.781 -5.438 13.730 1.00 97.50 171 PRO A CA 1
ATOM 1309 C C . PRO A 1 171 ? 9.230 -5.016 14.007 1.00 97.50 171 PRO A C 1
ATOM 1311 O O . PRO A 1 171 ? 9.582 -3.853 13.822 1.00 97.50 171 PRO A O 1
ATOM 1314 N N . SER A 1 172 ? 10.104 -5.957 14.381 1.00 97.44 172 SER A N 1
ATOM 1315 C CA . SER A 1 172 ? 11.500 -5.665 14.752 1.00 97.44 172 SER A CA 1
ATOM 1316 C C . SER A 1 172 ? 12.328 -5.079 13.604 1.00 97.44 172 SER A C 1
ATOM 1318 O O . SER A 1 172 ? 13.191 -4.234 13.837 1.00 97.44 172 SER A O 1
ATOM 1320 N N . VAL A 1 173 ? 12.042 -5.484 12.363 1.00 97.94 173 VAL A N 1
ATOM 1321 C CA . VAL A 1 173 ? 12.687 -4.944 11.159 1.00 97.94 173 VAL A CA 1
ATOM 1322 C C . VAL A 1 173 ? 12.045 -3.618 10.739 1.00 97.94 173 VAL A C 1
ATOM 1324 O O . VAL A 1 173 ? 12.731 -2.751 10.203 1.00 97.94 173 VAL A O 1
ATOM 1327 N N . ALA A 1 174 ? 10.753 -3.418 11.012 1.00 97.69 174 ALA A N 1
ATOM 1328 C CA . ALA A 1 174 ? 10.053 -2.174 10.700 1.00 97.69 174 ALA A CA 1
ATOM 1329 C C . ALA A 1 174 ? 10.443 -1.006 11.627 1.00 97.69 174 ALA A C 1
ATOM 1331 O O . ALA A 1 174 ? 10.547 0.128 11.156 1.00 97.69 174 ALA A O 1
ATOM 1332 N N . VAL A 1 175 ? 10.703 -1.260 12.917 1.00 97.25 175 VAL A N 1
ATOM 1333 C CA . VAL A 1 175 ? 11.076 -0.233 13.916 1.00 97.25 175 VAL A CA 1
ATOM 1334 C C . VAL A 1 175 ? 12.199 0.707 13.445 1.00 97.25 175 VAL A C 1
ATOM 1336 O O . VAL A 1 175 ? 11.981 1.919 13.467 1.00 97.25 175 VAL A O 1
ATOM 1339 N N . PRO A 1 176 ? 13.375 0.238 12.978 1.00 96.81 176 PRO A N 1
ATOM 1340 C CA . PRO A 1 176 ? 14.435 1.143 12.522 1.00 96.81 176 PRO A CA 1
ATOM 1341 C C . PRO A 1 176 ? 14.079 1.933 11.251 1.00 96.81 176 PRO A C 1
ATOM 1343 O O . PRO A 1 176 ? 14.753 2.912 10.946 1.00 96.81 176 PRO A O 1
ATOM 1346 N N . LEU A 1 177 ? 13.043 1.529 10.506 1.00 95.94 177 LEU A N 1
ATOM 1347 C CA . LEU A 1 177 ? 12.648 2.145 9.235 1.00 95.94 177 LEU A CA 1
ATOM 1348 C C . LEU A 1 177 ? 11.570 3.224 9.399 1.00 95.94 177 LEU A C 1
ATOM 1350 O O . LEU A 1 177 ? 11.511 4.149 8.592 1.00 95.94 177 LEU A O 1
ATOM 1354 N N . PHE A 1 178 ? 10.723 3.109 10.424 1.00 94.94 178 PHE A N 1
ATOM 1355 C CA . PHE A 1 178 ? 9.633 4.056 10.702 1.00 94.94 178 PHE A CA 1
ATOM 1356 C C . PHE A 1 178 ? 9.806 4.827 12.015 1.00 94.94 178 PHE A C 1
ATOM 1358 O O . PHE A 1 178 ? 9.139 5.840 12.219 1.00 94.94 178 PHE A O 1
ATOM 1365 N N . GLY A 1 179 ? 10.711 4.380 12.882 1.00 92.25 179 GLY A N 1
ATOM 1366 C CA . GLY A 1 179 ? 10.915 4.912 14.221 1.00 92.25 179 GLY A CA 1
ATOM 1367 C C . GLY A 1 179 ? 10.125 4.137 15.284 1.00 92.25 179 GLY A C 1
ATOM 1368 O O . GLY A 1 179 ? 9.024 3.646 15.011 1.00 92.25 179 GLY A O 1
ATOM 1369 N N . PRO A 1 180 ? 10.663 4.042 16.514 1.00 91.00 180 PRO 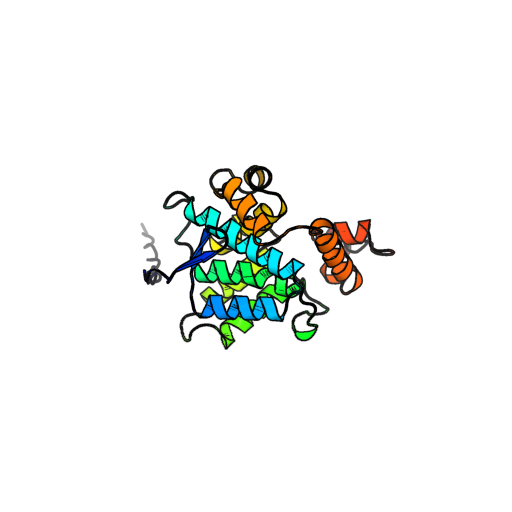A N 1
ATOM 1370 C CA . PRO A 1 180 ? 10.044 3.286 17.605 1.00 91.00 180 PRO A CA 1
ATOM 1371 C C . PRO A 1 180 ? 8.682 3.849 18.030 1.00 91.00 180 PRO A C 1
ATOM 1373 O O . PRO A 1 180 ? 7.846 3.103 18.518 1.00 91.00 180 PRO A O 1
ATOM 1376 N N . ASP A 1 181 ? 8.430 5.137 17.785 1.00 90.25 181 ASP A N 1
ATOM 1377 C CA . ASP A 1 181 ? 7.172 5.796 18.154 1.00 90.25 181 ASP A CA 1
ATOM 1378 C C . ASP A 1 181 ? 6.034 5.555 17.145 1.00 90.25 181 ASP A C 1
ATOM 1380 O O . ASP A 1 181 ? 4.900 5.962 17.389 1.00 90.25 181 ASP A O 1
ATOM 1384 N N . ARG A 1 182 ? 6.325 4.931 15.991 1.00 93.00 182 ARG A N 1
ATOM 1385 C CA . ARG A 1 182 ? 5.336 4.666 14.929 1.00 93.00 182 ARG A CA 1
ATOM 1386 C C . ARG A 1 182 ? 4.978 3.195 14.778 1.00 93.00 182 ARG A C 1
ATOM 1388 O O . ARG A 1 182 ? 3.903 2.904 14.269 1.00 93.00 182 ARG A O 1
ATOM 1395 N N . VAL A 1 183 ? 5.852 2.277 15.189 1.00 96.19 183 VAL A N 1
ATOM 1396 C CA . VAL A 1 183 ? 5.615 0.829 15.100 1.00 96.19 183 VAL A CA 1
ATOM 1397 C C . VAL A 1 183 ? 5.196 0.318 16.472 1.00 96.19 183 VAL A C 1
ATOM 1399 O O . VAL A 1 183 ? 6.033 0.182 17.357 1.00 96.19 183 VAL A O 1
ATOM 1402 N N . ALA A 1 184 ? 3.904 0.037 16.635 1.00 96.69 184 ALA A N 1
ATOM 1403 C CA . ALA A 1 184 ? 3.330 -0.344 17.927 1.00 96.69 184 ALA A CA 1
ATOM 1404 C C . ALA A 1 184 ? 2.616 -1.709 17.920 1.00 96.69 184 ALA A C 1
ATOM 1406 O O . ALA A 1 184 ? 2.173 -2.167 18.967 1.00 96.69 184 ALA A O 1
ATOM 1407 N N . VAL A 1 185 ? 2.528 -2.381 16.766 1.00 97.88 185 VAL A N 1
ATOM 1408 C CA . VAL A 1 185 ? 2.086 -3.783 16.684 1.00 97.88 185 VAL A CA 1
ATOM 1409 C C . VAL A 1 185 ? 3.039 -4.697 17.467 1.00 97.88 185 VAL A C 1
ATOM 1411 O O . VAL A 1 185 ? 4.263 -4.579 17.360 1.00 97.88 185 VAL A O 1
ATOM 1414 N N . THR A 1 186 ? 2.484 -5.623 18.244 1.00 98.00 186 THR A N 1
ATOM 1415 C CA . THR A 1 186 ? 3.275 -6.607 19.000 1.00 98.00 186 THR A CA 1
ATOM 1416 C C . THR A 1 186 ? 3.695 -7.795 18.129 1.00 98.00 186 THR A C 1
ATOM 1418 O O . THR A 1 186 ? 3.119 -8.046 17.066 1.00 98.00 186 THR A O 1
ATOM 1421 N N . GLN A 1 187 ? 4.706 -8.553 18.569 1.00 98.25 187 GLN A N 1
ATOM 1422 C CA . GLN A 1 187 ? 5.102 -9.775 17.860 1.00 98.25 187 GLN A CA 1
ATOM 1423 C C . GLN A 1 187 ? 3.981 -10.821 17.917 1.00 98.25 187 GLN A C 1
ATOM 1425 O O . GLN A 1 187 ? 3.706 -11.473 16.915 1.00 98.25 187 GLN A O 1
ATOM 1430 N N . GLU A 1 188 ? 3.291 -10.929 19.052 1.00 98.50 188 GLU A N 1
ATOM 1431 C CA . GLU A 1 188 ? 2.183 -11.857 19.261 1.00 98.50 188 GLU A CA 1
ATOM 1432 C C . GLU A 1 188 ? 1.003 -11.570 18.320 1.00 98.50 188 GLU A C 1
ATOM 1434 O O . GLU A 1 188 ? 0.453 -12.492 17.716 1.00 98.50 188 GLU A O 1
ATOM 1439 N N . GLU A 1 189 ? 0.633 -10.299 18.142 1.00 98.69 189 GLU A N 1
ATOM 1440 C CA . GLU A 1 189 ? -0.400 -9.903 17.176 1.00 98.69 189 GLU A CA 1
ATOM 1441 C C . GLU A 1 189 ? 0.035 -10.187 15.741 1.00 98.69 189 GLU A C 1
ATOM 1443 O O . GLU A 1 189 ? -0.752 -10.709 14.951 1.00 98.69 189 GLU A O 1
ATOM 1448 N N . TRP A 1 190 ? 1.288 -9.882 15.394 1.00 98.62 190 TRP A N 1
ATOM 1449 C CA . TRP A 1 190 ? 1.821 -10.177 14.066 1.00 98.62 190 TRP A CA 1
ATOM 1450 C C . TRP A 1 190 ? 1.798 -11.686 13.769 1.00 98.62 190 TRP A C 1
ATOM 1452 O O . TRP A 1 190 ? 1.408 -12.090 12.667 1.00 98.62 190 TRP A O 1
ATOM 1462 N N . ASP A 1 191 ? 2.159 -12.524 14.745 1.00 98.44 191 ASP A N 1
ATOM 1463 C CA . ASP A 1 191 ? 2.135 -13.985 14.631 1.00 98.44 191 ASP A CA 1
ATOM 1464 C C . ASP A 1 191 ? 0.699 -14.510 14.474 1.00 98.44 191 ASP A C 1
ATOM 1466 O O . ASP A 1 191 ? 0.433 -15.344 13.603 1.00 98.44 191 ASP A O 1
ATOM 1470 N N . GLU A 1 192 ? -0.251 -13.988 15.253 1.00 98.56 192 GLU A N 1
ATOM 1471 C CA . GLU A 1 192 ? -1.667 -14.366 15.176 1.00 98.56 192 GLU A CA 1
ATOM 1472 C C . GLU A 1 192 ? -2.302 -13.961 13.837 1.00 98.56 192 GLU A C 1
ATOM 1474 O O . GLU A 1 192 ? -2.959 -14.776 13.180 1.00 98.56 192 GLU A O 1
ATOM 1479 N N . ILE A 1 193 ? -2.040 -12.738 13.366 1.00 98.75 193 ILE A N 1
ATOM 1480 C CA . ILE A 1 193 ? -2.453 -12.267 12.035 1.00 98.75 193 ILE A CA 1
ATOM 1481 C C . ILE A 1 193 ? -1.902 -13.204 10.951 1.00 98.75 193 ILE A C 1
ATOM 1483 O O . ILE A 1 193 ? -2.629 -13.624 10.047 1.00 98.75 193 ILE A O 1
ATOM 1487 N N . SER A 1 194 ? -0.628 -13.581 11.065 1.00 98.25 194 SER A N 1
ATOM 1488 C CA . SER A 1 194 ? 0.061 -14.473 10.127 1.00 98.25 194 SER A CA 1
ATOM 1489 C C . SER A 1 194 ? -0.458 -15.912 10.166 1.00 98.25 194 SER A C 1
ATOM 1491 O O . SER A 1 194 ? -0.402 -16.615 9.154 1.00 98.25 194 SER A O 1
ATOM 1493 N N . ARG A 1 195 ? -0.984 -16.353 11.314 1.00 98.25 195 ARG A N 1
ATOM 1494 C CA . ARG A 1 195 ? -1.639 -17.652 11.490 1.00 98.25 195 ARG A CA 1
ATOM 1495 C C . ARG A 1 195 ? -3.010 -17.689 10.813 1.00 98.25 195 ARG A C 1
ATOM 1497 O O . ARG A 1 195 ? -3.339 -18.693 10.184 1.00 98.25 195 ARG A O 1
ATOM 1504 N N . VAL A 1 196 ? -3.802 -16.621 10.938 1.00 98.50 196 VAL A N 1
ATOM 1505 C CA . VAL A 1 196 ? -5.151 -16.526 10.344 1.00 98.50 196 VAL A CA 1
ATOM 1506 C C . VAL A 1 196 ? -5.101 -16.267 8.837 1.00 98.50 196 VAL A C 1
ATOM 1508 O O . VAL A 1 196 ? -5.921 -16.822 8.107 1.00 98.50 196 VAL A O 1
ATOM 1511 N N . TYR A 1 197 ? -4.123 -15.488 8.365 1.00 98.38 197 TYR A N 1
ATOM 1512 C CA . TYR A 1 197 ? -3.893 -15.195 6.946 1.00 98.38 197 TYR A CA 1
ATOM 1513 C C . TYR A 1 197 ? -2.519 -15.726 6.504 1.00 98.38 197 TYR A C 1
ATOM 1515 O O . TYR A 1 197 ? -1.545 -14.965 6.455 1.00 98.38 197 TYR A O 1
ATOM 1523 N N . PRO A 1 198 ? -2.411 -17.027 6.168 1.00 97.69 198 PRO A N 1
ATOM 1524 C CA . PRO A 1 198 ? -1.131 -17.697 5.974 1.00 97.69 198 PRO A CA 1
ATOM 1525 C C . PRO A 1 198 ? -0.210 -17.019 4.960 1.00 97.69 198 PRO A C 1
ATOM 1527 O O . PRO A 1 198 ? -0.633 -16.537 3.907 1.00 97.69 198 PRO A O 1
ATOM 1530 N N . ARG A 1 199 ? 1.087 -17.052 5.280 1.00 96.31 199 ARG A N 1
ATOM 1531 C CA . ARG A 1 199 ? 2.178 -16.431 4.509 1.00 96.31 199 ARG A CA 1
ATOM 1532 C C . ARG A 1 199 ? 3.023 -17.439 3.726 1.00 96.31 199 ARG A C 1
ATOM 1534 O O . ARG A 1 199 ? 4.060 -17.082 3.165 1.00 96.31 199 ARG A O 1
ATOM 1541 N N . THR A 1 200 ? 2.650 -18.717 3.741 1.00 96.62 200 THR A N 1
ATOM 1542 C CA . THR A 1 200 ? 3.432 -19.785 3.109 1.00 96.62 200 THR A CA 1
ATOM 1543 C C . THR A 1 200 ? 3.601 -19.502 1.615 1.00 96.62 200 THR A C 1
ATOM 1545 O O . THR A 1 200 ? 2.630 -19.302 0.889 1.00 96.62 200 THR A O 1
ATOM 1548 N N . GLY A 1 201 ? 4.853 -19.458 1.155 1.00 97.56 201 GLY A N 1
ATOM 1549 C CA . GLY A 1 201 ? 5.188 -19.143 -0.237 1.00 97.56 201 GLY A CA 1
ATOM 1550 C C . GLY A 1 201 ? 5.212 -17.650 -0.590 1.00 97.56 201 GLY A C 1
ATOM 1551 O O . GLY A 1 201 ? 5.604 -17.325 -1.707 1.00 97.56 201 GLY A O 1
ATOM 1552 N N . LEU A 1 202 ? 4.897 -16.739 0.343 1.00 96.69 202 LEU A N 1
ATOM 1553 C CA . LEU A 1 202 ? 4.797 -15.293 0.084 1.00 96.69 202 LEU A CA 1
ATOM 1554 C C . LEU A 1 202 ? 6.035 -14.708 -0.606 1.00 96.69 202 LEU A C 1
ATOM 1556 O O . LEU A 1 202 ? 5.903 -13.922 -1.533 1.00 96.69 202 LEU A O 1
ATOM 1560 N N . ARG A 1 203 ? 7.245 -15.108 -0.195 1.00 96.88 203 ARG A N 1
ATOM 1561 C CA . ARG A 1 203 ? 8.488 -14.604 -0.806 1.00 96.88 203 ARG A CA 1
ATOM 1562 C C . ARG A 1 203 ? 8.598 -14.965 -2.290 1.00 96.88 203 ARG A C 1
ATOM 1564 O O . ARG A 1 203 ? 9.080 -14.152 -3.072 1.00 96.88 203 ARG A O 1
ATOM 1571 N N . GLN A 1 204 ? 8.220 -16.191 -2.650 1.00 98.12 204 GLN A N 1
ATOM 1572 C CA . GLN A 1 204 ? 8.251 -16.635 -4.042 1.00 98.12 204 GLN A CA 1
ATOM 1573 C C . GLN A 1 204 ? 7.152 -15.925 -4.832 1.00 98.12 204 GLN A C 1
ATOM 1575 O O . GLN A 1 204 ? 7.452 -15.325 -5.852 1.00 98.12 204 GLN A O 1
ATOM 1580 N N . PHE A 1 205 ? 5.934 -15.884 -4.285 1.00 98.19 205 PHE A N 1
ATOM 1581 C CA . PHE A 1 205 ? 4.809 -15.163 -4.874 1.00 98.19 205 PHE A CA 1
ATOM 1582 C C . PHE A 1 205 ? 5.138 -13.689 -5.165 1.00 98.19 205 PHE A C 1
ATOM 1584 O O . PHE A 1 205 ? 5.006 -13.243 -6.298 1.00 98.19 205 PHE A O 1
ATOM 1591 N N . PHE A 1 206 ? 5.644 -12.949 -4.173 1.00 97.75 206 PHE A N 1
ATOM 1592 C CA . PHE A 1 206 ? 6.017 -11.541 -4.333 1.00 97.75 206 PHE A CA 1
ATOM 1593 C C . PHE A 1 206 ? 7.062 -11.364 -5.441 1.00 97.75 206 PHE A C 1
ATOM 1595 O O . PHE A 1 206 ? 6.944 -10.471 -6.274 1.00 97.75 206 PHE A O 1
ATOM 1602 N N . ARG A 1 207 ? 8.068 -12.248 -5.494 1.00 98.31 207 ARG A N 1
ATOM 1603 C CA . ARG A 1 207 ? 9.066 -12.241 -6.570 1.00 98.31 207 ARG A CA 1
ATOM 1604 C C . ARG A 1 207 ? 8.411 -12.448 -7.937 1.00 98.31 207 ARG A C 1
ATOM 1606 O O . ARG A 1 207 ? 8.746 -11.717 -8.863 1.00 98.31 207 ARG A O 1
ATOM 1613 N N . ASP A 1 208 ? 7.502 -13.409 -8.054 1.00 98.50 208 ASP A N 1
ATOM 1614 C CA . ASP A 1 208 ? 6.829 -13.735 -9.315 1.00 98.50 208 ASP A CA 1
ATOM 1615 C C . ASP A 1 208 ? 5.955 -12.572 -9.806 1.00 98.50 208 ASP A C 1
ATOM 1617 O O . ASP A 1 208 ? 5.966 -12.268 -10.998 1.00 98.50 208 ASP A O 1
ATOM 1621 N N . VAL A 1 209 ? 5.286 -11.852 -8.896 1.00 98.31 209 VAL A N 1
ATOM 1622 C CA . VAL A 1 209 ? 4.559 -10.613 -9.224 1.00 98.31 209 VAL A CA 1
ATOM 1623 C C . VAL A 1 209 ? 5.509 -9.554 -9.792 1.00 98.31 209 VAL A C 1
ATOM 1625 O O . VAL A 1 209 ? 5.253 -9.022 -10.873 1.00 98.31 209 VAL A O 1
ATOM 1628 N N . MET A 1 210 ? 6.630 -9.272 -9.116 1.00 98.50 210 MET A N 1
ATOM 1629 C CA . MET A 1 210 ? 7.591 -8.263 -9.589 1.00 98.50 210 MET A CA 1
ATOM 1630 C C . MET A 1 210 ? 8.188 -8.635 -10.953 1.00 98.50 210 MET A C 1
ATOM 1632 O O . MET A 1 210 ? 8.288 -7.779 -11.835 1.00 98.50 210 MET A O 1
ATOM 1636 N N . ILE A 1 211 ? 8.538 -9.912 -11.149 1.00 98.56 211 ILE A N 1
ATOM 1637 C CA . ILE A 1 211 ? 9.000 -10.446 -12.439 1.00 98.56 211 ILE A CA 1
ATOM 1638 C C . ILE A 1 211 ? 7.926 -10.232 -13.509 1.00 98.56 211 ILE A C 1
ATOM 1640 O O . ILE A 1 211 ? 8.222 -9.674 -14.563 1.00 98.56 211 ILE A O 1
ATOM 1644 N N . GLY A 1 212 ? 6.673 -10.601 -13.227 1.00 98.06 212 GLY A N 1
ATOM 1645 C CA . GLY A 1 212 ? 5.557 -10.446 -14.159 1.00 98.06 212 GLY A CA 1
ATOM 1646 C C . GLY A 1 212 ? 5.337 -8.998 -14.601 1.00 98.06 212 GLY A C 1
ATOM 1647 O O . GLY A 1 212 ? 5.132 -8.740 -15.790 1.00 98.06 212 GLY A O 1
ATOM 1648 N N . ILE A 1 213 ? 5.441 -8.034 -13.682 1.00 98.19 213 ILE A N 1
ATOM 1649 C CA . ILE A 1 213 ? 5.331 -6.603 -14.006 1.00 98.19 213 ILE A CA 1
ATOM 1650 C C . ILE A 1 213 ? 6.529 -6.143 -14.853 1.00 98.19 213 ILE A C 1
ATOM 1652 O O . ILE A 1 213 ? 6.335 -5.469 -15.867 1.00 98.19 213 ILE A O 1
ATOM 1656 N N . CYS A 1 214 ? 7.753 -6.554 -14.503 1.00 98.44 214 CYS A N 1
ATOM 1657 C CA . CYS A 1 214 ? 8.956 -6.236 -15.281 1.00 98.44 214 CYS A CA 1
ATOM 1658 C C . CYS A 1 214 ? 8.908 -6.812 -16.701 1.00 98.44 214 CYS A C 1
ATOM 1660 O O . CYS A 1 214 ? 9.397 -6.177 -17.630 1.00 98.44 214 CYS A O 1
ATOM 1662 N N . THR A 1 215 ? 8.309 -7.988 -16.891 1.00 97.69 215 THR A N 1
ATOM 1663 C CA . THR A 1 215 ? 8.147 -8.599 -18.216 1.00 97.69 215 THR A CA 1
ATOM 1664 C C . THR A 1 215 ? 7.028 -7.941 -19.026 1.00 97.69 215 THR A C 1
ATOM 1666 O O . THR A 1 215 ? 7.200 -7.695 -20.217 1.00 97.69 215 THR A O 1
ATOM 1669 N N . SER A 1 216 ? 5.879 -7.654 -18.410 1.00 96.56 216 SER A N 1
ATOM 1670 C CA . SER A 1 216 ? 4.684 -7.179 -19.127 1.00 96.56 216 SER A CA 1
ATOM 1671 C C . SER A 1 216 ? 4.684 -5.678 -19.421 1.00 96.56 216 SER A C 1
ATOM 1673 O O . SER A 1 216 ? 4.192 -5.264 -20.471 1.00 96.56 216 SER A O 1
ATOM 1675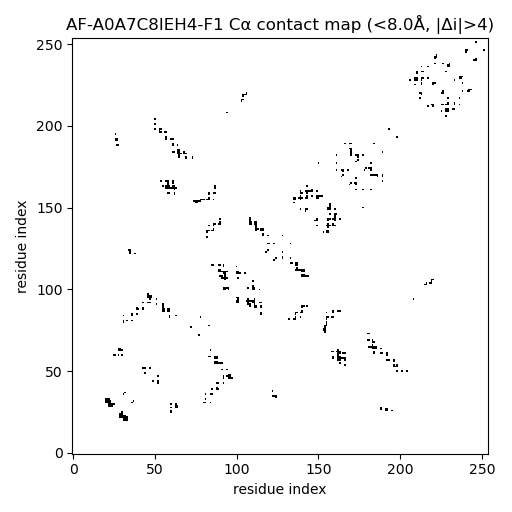 N N . LYS A 1 217 ? 5.241 -4.856 -18.524 1.00 97.00 217 LYS A N 1
ATOM 1676 C CA . LYS A 1 217 ? 5.295 -3.392 -18.662 1.00 97.00 217 LYS A CA 1
ATOM 1677 C C . LYS A 1 217 ? 6.603 -2.790 -18.113 1.00 97.00 217 LYS A C 1
ATOM 1679 O O . LYS A 1 217 ? 6.559 -1.924 -17.232 1.00 97.00 217 LYS A O 1
ATOM 1684 N N . PRO A 1 218 ? 7.775 -3.176 -18.664 1.00 97.25 218 PRO A N 1
ATOM 1685 C CA . PRO A 1 218 ? 9.101 -2.785 -18.158 1.00 97.25 218 PRO A CA 1
ATOM 1686 C C . PRO A 1 218 ? 9.305 -1.271 -18.040 1.00 97.25 218 PRO A C 1
ATOM 1688 O O . PRO A 1 218 ? 9.947 -0.797 -17.111 1.00 97.25 218 PRO A O 1
ATOM 1691 N N . ALA A 1 219 ? 8.715 -0.480 -18.941 1.00 96.69 219 ALA A N 1
ATOM 1692 C CA . ALA A 1 219 ? 8.826 0.979 -18.895 1.00 96.69 219 ALA A CA 1
ATOM 1693 C C . ALA A 1 219 ? 8.323 1.588 -17.570 1.00 96.69 219 ALA A C 1
ATOM 1695 O O . ALA A 1 219 ? 8.773 2.661 -17.178 1.00 96.69 219 ALA A O 1
ATOM 1696 N N . THR A 1 220 ? 7.415 0.899 -16.872 1.00 97.69 220 THR A N 1
ATOM 1697 C CA . THR A 1 220 ? 6.840 1.345 -15.594 1.00 97.69 220 THR A CA 1
ATOM 1698 C C . THR A 1 220 ? 7.682 0.952 -14.375 1.00 97.69 220 THR A C 1
ATOM 1700 O O . THR A 1 220 ? 7.402 1.418 -13.269 1.00 97.69 220 THR A O 1
ATOM 1703 N N . THR A 1 221 ? 8.712 0.116 -14.551 1.00 97.81 221 THR A N 1
ATOM 1704 C CA . THR A 1 221 ? 9.537 -0.411 -13.451 1.00 97.81 221 THR A CA 1
ATOM 1705 C C . THR A 1 221 ? 10.880 0.298 -13.302 1.00 97.81 221 THR A C 1
ATOM 1707 O O . THR A 1 221 ? 11.463 0.251 -12.223 1.00 97.81 221 THR A O 1
ATOM 1710 N N . TYR A 1 222 ? 11.353 1.013 -14.327 1.00 96.88 222 TYR A N 1
ATOM 1711 C CA . TYR A 1 222 ? 12.595 1.787 -14.239 1.00 96.88 222 TYR A CA 1
ATOM 1712 C C . TYR A 1 222 ? 12.527 2.884 -13.169 1.00 96.88 222 TYR A C 1
ATOM 1714 O O . TYR A 1 222 ? 11.498 3.546 -13.000 1.00 96.88 222 TYR A O 1
ATOM 1722 N N . ASN A 1 223 ? 13.659 3.121 -12.496 1.00 92.38 223 ASN A N 1
ATOM 1723 C CA . ASN A 1 223 ? 13.817 4.126 -11.435 1.00 92.38 223 ASN A CA 1
ATOM 1724 C C . ASN A 1 223 ? 12.951 3.870 -10.180 1.00 92.38 223 ASN A C 1
ATOM 1726 O O . ASN A 1 223 ? 12.608 4.804 -9.454 1.00 92.38 223 ASN A O 1
ATOM 1730 N N . ASN A 1 224 ? 12.583 2.613 -9.918 1.00 95.19 224 ASN A N 1
ATOM 1731 C CA . ASN A 1 224 ? 11.965 2.177 -8.665 1.00 95.19 224 ASN A CA 1
ATOM 1732 C C . ASN A 1 224 ? 12.414 0.751 -8.295 1.00 95.19 224 ASN A C 1
ATOM 1734 O O . ASN A 1 224 ? 13.108 0.097 -9.068 1.00 95.19 224 ASN A O 1
ATOM 1738 N N . PHE A 1 225 ? 12.013 0.265 -7.114 1.00 96.00 225 PHE A N 1
ATOM 1739 C CA . PHE A 1 225 ? 12.500 -1.005 -6.553 1.00 96.00 225 PHE A CA 1
ATOM 1740 C C . PHE A 1 225 ? 12.215 -2.241 -7.428 1.00 96.00 225 PHE A C 1
ATOM 1742 O O . PHE A 1 225 ? 12.862 -3.273 -7.259 1.00 96.00 225 PHE A O 1
ATOM 1749 N N . MET A 1 226 ? 11.241 -2.179 -8.344 1.00 97.12 226 MET A N 1
ATOM 1750 C CA . MET A 1 226 ? 10.933 -3.306 -9.226 1.00 97.12 226 MET A CA 1
ATOM 1751 C C . MET A 1 226 ? 12.052 -3.556 -10.240 1.00 97.12 226 MET A C 1
ATOM 1753 O O . MET A 1 226 ? 12.270 -4.709 -10.611 1.00 97.12 226 MET A O 1
ATOM 1757 N N . ALA A 1 227 ? 12.794 -2.522 -10.653 1.00 97.19 227 ALA A N 1
ATOM 1758 C CA . ALA A 1 227 ? 13.924 -2.685 -11.566 1.00 97.19 227 ALA A CA 1
ATOM 1759 C C . ALA A 1 227 ? 14.985 -3.654 -11.016 1.00 97.19 227 ALA A C 1
ATOM 1761 O O . ALA A 1 227 ? 15.520 -4.448 -11.788 1.00 97.19 227 ALA A O 1
ATOM 1762 N N . ASP A 1 228 ? 15.192 -3.694 -9.692 1.00 97.81 228 ASP A N 1
ATOM 1763 C CA . ASP A 1 228 ? 16.104 -4.643 -9.034 1.00 97.81 228 ASP A CA 1
ATOM 1764 C C . ASP A 1 228 ? 15.703 -6.109 -9.287 1.00 97.81 228 ASP A C 1
ATOM 1766 O O . ASP A 1 228 ? 16.554 -6.997 -9.383 1.00 97.81 228 ASP A O 1
ATOM 1770 N N . TYR A 1 229 ? 14.398 -6.388 -9.400 1.00 98.25 229 TYR A N 1
ATOM 1771 C CA . TYR A 1 229 ? 13.891 -7.714 -9.758 1.00 98.25 229 TYR A CA 1
ATOM 1772 C C . TYR A 1 229 ? 14.045 -7.985 -11.254 1.00 98.25 229 TYR A C 1
ATOM 1774 O O . TYR A 1 229 ? 14.406 -9.101 -11.627 1.00 98.25 229 TYR A O 1
ATOM 1782 N N . GLY A 1 230 ? 13.803 -6.976 -12.095 1.00 98.19 230 GLY A N 1
ATOM 1783 C CA . GLY A 1 230 ? 14.012 -7.052 -13.539 1.00 98.19 230 GLY A CA 1
ATOM 1784 C C . GLY A 1 230 ? 15.456 -7.415 -13.883 1.00 98.19 230 GLY A C 1
ATOM 1785 O O . GLY A 1 230 ? 15.690 -8.461 -14.480 1.00 98.19 230 GLY A O 1
ATOM 1786 N N . GLU A 1 231 ? 16.416 -6.616 -13.416 1.00 97.69 231 GLU A N 1
ATOM 1787 C CA . GLU A 1 231 ? 17.862 -6.825 -13.614 1.00 97.69 231 GLU A CA 1
ATOM 1788 C C . GLU A 1 231 ? 18.327 -8.201 -13.129 1.00 97.69 231 GLU A C 1
ATOM 1790 O O . GLU A 1 231 ? 19.184 -8.847 -13.730 1.00 97.69 231 GLU A O 1
ATOM 1795 N N . ARG A 1 232 ? 17.754 -8.681 -12.022 1.00 98.06 232 ARG A N 1
ATOM 1796 C CA . ARG A 1 232 ? 18.186 -9.937 -11.410 1.00 98.06 232 ARG A CA 1
ATOM 1797 C C . ARG A 1 232 ? 17.578 -11.184 -12.047 1.00 98.06 232 ARG A C 1
ATOM 1799 O O . ARG A 1 232 ? 18.215 -12.238 -11.997 1.00 98.06 232 ARG A O 1
ATOM 1806 N N . TYR A 1 233 ? 16.344 -11.113 -12.541 1.00 98.19 233 TYR A N 1
ATOM 1807 C CA . TYR A 1 233 ? 15.561 -12.310 -12.873 1.00 98.19 233 TYR A CA 1
ATOM 1808 C C . TYR A 1 233 ? 14.967 -12.325 -14.288 1.00 98.19 233 TYR A C 1
ATOM 1810 O O . TYR A 1 233 ? 14.544 -13.395 -14.724 1.00 98.19 233 TYR A O 1
ATOM 1818 N N . VAL A 1 234 ? 14.912 -11.199 -15.006 1.00 98.31 234 VAL A N 1
ATOM 1819 C CA . VAL A 1 234 ? 14.291 -11.121 -16.339 1.00 98.31 234 VAL A CA 1
ATOM 1820 C C . VAL A 1 234 ? 15.370 -11.054 -17.417 1.00 98.31 234 VAL A C 1
ATOM 1822 O O . VAL A 1 234 ? 16.124 -10.090 -17.508 1.00 98.31 234 VAL A O 1
ATOM 1825 N N . GLU A 1 235 ? 15.429 -12.078 -18.271 1.00 97.44 235 GLU A N 1
ATOM 1826 C CA . GLU A 1 235 ? 16.372 -12.118 -19.391 1.00 97.44 235 GLU A CA 1
ATOM 1827 C C . GLU A 1 235 ? 16.170 -10.919 -20.332 1.00 97.44 235 GLU A C 1
ATOM 1829 O O . GLU A 1 235 ? 15.053 -10.615 -20.754 1.00 97.44 235 GLU A O 1
ATOM 1834 N N . GLY A 1 236 ? 17.264 -10.223 -20.651 1.00 96.19 236 GLY A N 1
ATOM 1835 C CA . GLY A 1 236 ? 17.247 -9.045 -21.519 1.00 96.19 236 GLY A CA 1
ATOM 1836 C C . GLY A 1 236 ? 16.707 -7.767 -20.867 1.00 96.19 236 GLY A C 1
ATOM 1837 O O . GLY A 1 236 ? 16.715 -6.717 -21.514 1.00 96.19 236 GLY A O 1
ATOM 1838 N N . PHE A 1 237 ? 16.270 -7.809 -19.603 1.00 98.00 237 PHE A N 1
ATOM 1839 C CA . PHE A 1 237 ? 15.987 -6.592 -18.849 1.00 98.00 237 PHE A CA 1
ATOM 1840 C C . PHE A 1 237 ? 17.303 -5.885 -18.515 1.00 98.00 237 PHE A C 1
ATOM 1842 O O . PHE A 1 237 ? 18.273 -6.513 -18.106 1.00 98.00 237 PHE A O 1
ATOM 1849 N N . SER A 1 238 ? 17.338 -4.572 -18.721 1.00 96.06 238 SER A N 1
ATOM 1850 C CA . SER A 1 238 ? 18.484 -3.732 -18.382 1.00 96.06 238 SER A CA 1
ATOM 1851 C C . SER A 1 238 ? 18.018 -2.299 -18.163 1.00 96.06 238 SER A C 1
ATOM 1853 O O . SER A 1 238 ? 17.198 -1.777 -18.930 1.00 96.06 238 SER A O 1
ATOM 1855 N N . GLU A 1 239 ? 18.551 -1.661 -17.134 1.00 95.25 239 GLU A N 1
ATOM 1856 C CA . GLU A 1 239 ? 18.411 -0.242 -16.841 1.00 95.25 239 GLU A CA 1
ATOM 1857 C C . GLU A 1 239 ? 19.404 0.621 -17.628 1.00 95.25 239 GLU A C 1
ATOM 1859 O O . GLU A 1 239 ? 19.261 1.841 -17.640 1.00 95.25 239 GLU A O 1
ATOM 1864 N N . GLU A 1 240 ? 20.394 0.028 -18.304 1.00 92.94 240 GLU A N 1
ATOM 1865 C CA . GLU A 1 240 ? 21.368 0.771 -19.106 1.00 92.94 240 GLU A CA 1
ATOM 1866 C C . GLU A 1 240 ? 20.660 1.627 -20.170 1.00 92.94 240 GLU A C 1
ATOM 1868 O O . GLU A 1 240 ? 19.821 1.142 -20.945 1.00 92.94 240 GLU A O 1
ATOM 1873 N N . GLY A 1 241 ? 20.966 2.929 -20.167 1.00 93.56 241 GLY A N 1
ATOM 1874 C CA . GLY A 1 241 ? 20.355 3.929 -21.041 1.00 93.56 241 GLY A CA 1
ATOM 1875 C C . GLY A 1 241 ? 18.941 4.359 -20.632 1.00 93.56 241 GLY A C 1
ATOM 1876 O O . GLY A 1 241 ? 18.297 5.095 -21.382 1.00 93.56 241 GLY A O 1
ATOM 1877 N N . LYS A 1 242 ? 18.430 3.886 -19.488 1.00 95.00 242 LYS A N 1
ATOM 1878 C CA . LYS A 1 242 ? 17.062 4.132 -18.991 1.00 95.00 242 LYS A CA 1
ATOM 1879 C C . LYS A 1 242 ? 17.034 4.697 -17.571 1.00 95.00 242 LYS A C 1
ATOM 1881 O O . LYS A 1 242 ? 15.952 4.971 -17.040 1.00 95.00 242 LYS A O 1
ATOM 1886 N N . ARG A 1 243 ? 18.201 4.889 -16.951 1.00 94.69 243 ARG A N 1
ATOM 1887 C CA . ARG A 1 243 ? 18.300 5.532 -15.642 1.00 94.69 243 ARG A CA 1
ATOM 1888 C C . ARG A 1 243 ? 18.012 7.019 -15.776 1.00 94.69 243 ARG A C 1
ATOM 1890 O O . ARG A 1 243 ? 18.212 7.634 -16.824 1.00 94.69 243 ARG A O 1
ATOM 1897 N N . THR A 1 244 ? 17.600 7.622 -14.669 1.00 93.69 244 THR A N 1
ATOM 1898 C CA . THR A 1 244 ? 17.362 9.069 -14.600 1.00 93.69 244 THR A CA 1
ATOM 1899 C C . THR A 1 244 ? 18.606 9.867 -15.019 1.00 93.69 244 THR A C 1
ATOM 1901 O O . THR A 1 244 ? 18.472 10.844 -15.749 1.00 93.69 244 THR A O 1
ATOM 1904 N N . ILE A 1 245 ? 19.813 9.430 -14.633 1.00 95.12 245 ILE A N 1
ATOM 1905 C CA . ILE A 1 245 ? 21.072 10.082 -15.034 1.00 95.12 245 ILE A CA 1
ATOM 1906 C C . ILE A 1 245 ? 21.288 10.050 -16.554 1.00 95.12 245 ILE A C 1
ATOM 1908 O O . ILE A 1 245 ? 21.579 11.091 -17.132 1.00 95.12 245 ILE A O 1
ATOM 1912 N N . ASP A 1 246 ? 21.021 8.916 -17.213 1.00 94.44 246 ASP A N 1
ATOM 1913 C CA . ASP A 1 246 ? 21.168 8.768 -18.669 1.00 94.44 246 ASP A CA 1
ATOM 1914 C C . ASP A 1 246 ? 20.261 9.756 -19.421 1.00 94.44 246 ASP A C 1
ATOM 1916 O O . ASP A 1 246 ? 20.650 10.365 -20.421 1.00 94.44 246 ASP A O 1
ATOM 1920 N N . PHE A 1 247 ? 19.031 9.940 -18.928 1.00 93.06 247 PHE A N 1
ATOM 1921 C CA . PHE A 1 247 ? 18.095 10.906 -19.493 1.00 93.06 247 PHE A CA 1
ATOM 1922 C C . PHE A 1 247 ? 18.544 12.350 -19.243 1.00 93.06 247 PHE A C 1
ATOM 1924 O O . PHE A 1 247 ? 18.516 13.163 -20.170 1.00 93.06 247 PHE A O 1
ATOM 1931 N N . LEU A 1 248 ? 18.944 12.685 -18.016 1.00 95.81 248 LEU A N 1
ATOM 1932 C CA . LEU A 1 248 ? 19.297 14.055 -17.652 1.00 95.81 248 LEU A CA 1
ATOM 1933 C C . LEU A 1 248 ? 20.601 14.512 -18.311 1.00 95.81 248 LEU A C 1
ATOM 1935 O O . LEU A 1 248 ? 20.602 15.581 -18.910 1.00 95.81 248 LEU A O 1
ATOM 1939 N N . GLU A 1 249 ? 21.667 13.711 -18.300 1.00 95.38 249 GLU A N 1
ATOM 1940 C CA . GLU A 1 249 ? 22.940 14.080 -18.942 1.00 95.38 249 GLU A CA 1
ATOM 1941 C C . GLU A 1 249 ? 22.798 14.275 -20.457 1.00 95.38 249 GLU A C 1
ATOM 1943 O O . GLU A 1 249 ? 23.481 15.105 -21.053 1.00 95.38 249 GLU A O 1
ATOM 1948 N N . LYS A 1 250 ? 21.868 13.552 -21.092 1.00 95.50 250 LYS A N 1
ATOM 1949 C CA . LYS A 1 250 ? 21.594 13.686 -22.526 1.00 95.50 250 LYS A CA 1
ATOM 1950 C C . LYS A 1 250 ? 20.720 14.894 -22.881 1.00 95.50 250 LYS A C 1
ATOM 1952 O O . LYS A 1 250 ? 20.834 15.402 -23.996 1.00 95.50 250 LYS A O 1
ATOM 1957 N N . ASN A 1 251 ? 19.794 15.300 -22.007 1.00 96.12 251 ASN A N 1
ATOM 1958 C CA . ASN A 1 251 ? 18.701 16.216 -22.376 1.00 96.12 251 ASN A CA 1
ATOM 1959 C C . ASN A 1 251 ? 18.614 17.499 -21.534 1.00 96.12 251 ASN A C 1
ATOM 1961 O O . ASN A 1 251 ? 17.906 18.426 -21.941 1.00 96.12 251 ASN A O 1
ATOM 1965 N N . MET A 1 252 ? 19.268 17.571 -20.371 1.00 95.94 252 MET A N 1
ATOM 1966 C CA . MET A 1 252 ? 19.256 18.769 -19.530 1.00 95.94 252 MET A CA 1
ATOM 1967 C C . MET A 1 252 ? 20.028 19.890 -20.233 1.00 95.94 252 MET A C 1
ATOM 1969 O O . MET A 1 252 ? 21.144 19.692 -20.704 1.00 95.94 252 MET A O 1
ATOM 1973 N N . LYS A 1 253 ? 19.401 21.062 -20.342 1.00 93.56 253 LYS A N 1
ATOM 1974 C CA . LYS A 1 253 ? 20.010 22.256 -20.935 1.00 93.56 253 LYS A CA 1
ATOM 1975 C C . LYS A 1 253 ? 20.647 23.097 -19.832 1.00 93.56 253 LYS A C 1
ATOM 1977 O O . LYS A 1 253 ? 20.064 23.190 -18.752 1.00 93.56 253 LYS A O 1
ATOM 1982 N N . GLU A 1 254 ? 21.795 23.693 -20.136 1.00 85.31 254 GLU A N 1
ATOM 1983 C CA . GLU A 1 254 ? 22.424 24.747 -19.323 1.00 85.31 254 GLU A CA 1
ATOM 1984 C C . GLU A 1 254 ? 21.609 26.049 -19.331 1.00 85.31 254 GLU A C 1
ATOM 1986 O O . GLU A 1 254 ? 20.964 26.347 -20.369 1.00 85.31 254 GLU A O 1
#

Radius of gyration: 20.04 Å; Cα contacts (8 Å, |Δi|>4): 364; chains: 1; bounding box: 46×74×45 Å

Organism: NCBI:txid100035